Protein AF-A0A067MQ01-F1 (afdb_monomer_lite)

Radius of gyration: 30.14 Å; chains: 1; bounding box: 83×61×86 Å

Organism: Botryobasidium botryosum (strain FD-172 SS1) (NCBI:txid930990)

InterPro domains:
  IPR045325 TMEM70/TMEM186/TMEM223 protein family [PF06979] (86-222)

Structure (mmCIF, N/CA/C/O backbone):
data_AF-A0A067MQ01-F1
#
_entry.id   AF-A0A067MQ01-F1
#
loop_
_atom_site.group_PDB
_atom_site.id
_atom_site.type_symbol
_atom_site.label_atom_id
_atom_site.label_alt_id
_atom_site.label_comp_id
_atom_site.label_asym_id
_atom_site.label_entity_id
_atom_site.label_seq_id
_atom_site.pdbx_PDB_ins_code
_atom_site.Cartn_x
_atom_site.Cartn_y
_atom_site.Cartn_z
_atom_site.occupancy
_atom_site.B_iso_or_equiv
_atom_site.auth_seq_id
_atom_site.auth_comp_id
_atom_site.auth_asym_id
_atom_site.auth_atom_id
_atom_site.pdbx_PDB_model_num
ATOM 1 N N . MET A 1 1 ? 21.552 23.033 -42.856 1.00 37.41 1 MET A N 1
ATOM 2 C CA . MET A 1 1 ? 21.842 22.162 -41.697 1.00 37.41 1 MET A CA 1
ATOM 3 C C . MET A 1 1 ? 21.603 22.975 -40.436 1.00 37.41 1 MET A C 1
ATOM 5 O O . MET A 1 1 ? 22.389 23.863 -40.146 1.00 37.41 1 MET A O 1
ATOM 9 N N . THR A 1 2 ? 20.478 22.764 -39.757 1.00 33.00 2 THR A N 1
ATOM 10 C CA . THR A 1 2 ? 20.133 23.452 -38.501 1.0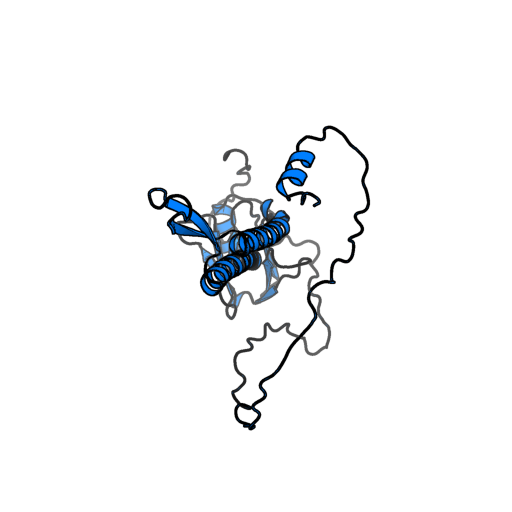0 33.00 2 THR A CA 1
ATOM 11 C C . THR A 1 2 ? 20.513 22.567 -37.313 1.00 33.00 2 THR A C 1
ATOM 13 O O . THR A 1 2 ? 20.155 21.388 -37.330 1.00 33.00 2 THR A O 1
ATOM 16 N N . PRO A 1 3 ? 21.225 23.081 -36.295 1.00 49.75 3 PRO A N 1
ATOM 17 C CA . PRO A 1 3 ? 21.600 22.282 -35.135 1.00 49.75 3 PRO A CA 1
ATOM 18 C C . PRO A 1 3 ? 20.355 21.925 -34.312 1.00 49.75 3 PRO A C 1
ATOM 20 O O . PRO A 1 3 ? 19.564 22.793 -33.944 1.00 49.75 3 PRO A O 1
ATOM 23 N N . SER A 1 4 ? 20.171 20.635 -34.027 1.00 44.38 4 SER A N 1
ATOM 24 C CA . SER A 1 4 ? 19.134 20.150 -33.118 1.00 44.38 4 SER A CA 1
ATOM 25 C C . SER A 1 4 ? 19.497 20.538 -31.685 1.00 44.38 4 SER A C 1
ATOM 27 O O . SER A 1 4 ? 20.484 20.044 -31.136 1.00 44.38 4 SER A O 1
ATOM 29 N N . LEU A 1 5 ? 18.703 21.415 -31.073 1.00 44.78 5 LEU A N 1
ATOM 30 C CA . LEU A 1 5 ? 18.797 21.732 -29.650 1.00 44.78 5 LEU A CA 1
ATOM 31 C C . LEU A 1 5 ? 18.483 20.475 -28.830 1.00 44.78 5 LEU A C 1
ATOM 33 O O . LEU A 1 5 ? 17.336 20.055 -28.708 1.00 44.78 5 LEU A O 1
ATOM 37 N N . THR A 1 6 ? 19.524 19.850 -28.287 1.00 62.03 6 THR A N 1
ATOM 38 C CA . THR A 1 6 ? 19.404 18.715 -27.371 1.00 62.03 6 THR A CA 1
ATOM 39 C C . THR A 1 6 ? 18.783 19.149 -26.045 1.00 62.03 6 THR A C 1
ATOM 41 O O . THR A 1 6 ? 19.094 20.223 -25.531 1.00 62.03 6 THR A O 1
ATOM 44 N N . LEU A 1 7 ? 17.972 18.276 -25.439 1.00 45.28 7 LEU A N 1
ATOM 45 C CA . LEU A 1 7 ? 17.289 18.474 -24.149 1.00 45.28 7 LEU A CA 1
ATOM 46 C C . LEU A 1 7 ? 18.225 18.976 -23.022 1.00 45.28 7 LEU A C 1
ATOM 48 O O . LEU A 1 7 ? 17.802 19.709 -22.133 1.00 45.28 7 LEU A O 1
ATOM 52 N N . ARG A 1 8 ? 19.525 18.648 -23.092 1.00 50.69 8 ARG A N 1
ATOM 53 C CA . ARG A 1 8 ? 20.562 19.134 -22.164 1.00 50.69 8 ARG A CA 1
ATOM 54 C C . ARG A 1 8 ? 20.764 20.655 -22.211 1.00 50.69 8 ARG A C 1
ATOM 56 O O . ARG A 1 8 ? 20.999 21.256 -21.168 1.00 50.69 8 ARG A O 1
ATOM 63 N N . THR A 1 9 ? 20.624 21.284 -23.377 1.00 61.16 9 THR A N 1
ATOM 64 C CA . THR A 1 9 ? 20.781 22.739 -23.547 1.00 61.16 9 THR A CA 1
ATOM 65 C C . THR A 1 9 ? 19.594 23.502 -22.953 1.00 61.16 9 THR A C 1
ATOM 67 O O . THR A 1 9 ? 19.785 24.564 -22.365 1.00 61.16 9 THR A O 1
ATOM 70 N N . LEU A 1 10 ? 18.390 22.923 -23.032 1.00 51.94 10 LEU A N 1
ATOM 71 C CA . LEU A 1 10 ? 17.157 23.457 -22.434 1.00 51.94 10 LEU A CA 1
ATOM 72 C C . LEU A 1 10 ? 17.153 23.359 -20.900 1.00 51.94 10 LEU A C 1
ATOM 74 O O . LEU A 1 10 ? 16.689 24.271 -20.222 1.00 51.94 10 LEU A O 1
ATOM 78 N N . VAL A 1 11 ? 17.718 22.287 -20.335 1.00 59.81 11 VAL A N 1
ATOM 79 C CA . VAL A 1 11 ? 17.830 22.133 -18.873 1.00 59.81 11 VAL A CA 1
ATOM 80 C C . VAL A 1 11 ? 18.924 23.038 -18.292 1.00 59.81 11 VAL A C 1
ATOM 82 O O . VAL A 1 11 ? 18.732 23.615 -17.225 1.00 59.81 11 VAL A O 1
ATOM 85 N N . ALA A 1 12 ? 20.035 23.246 -19.008 1.00 54.97 12 ALA A N 1
ATOM 86 C CA . ALA A 1 12 ? 21.100 24.152 -18.568 1.00 54.97 12 ALA A CA 1
ATOM 87 C C . ALA A 1 12 ? 20.667 25.632 -18.549 1.00 54.97 12 ALA A C 1
ATOM 89 O O . ALA A 1 12 ? 21.099 26.385 -17.679 1.00 54.97 12 ALA A O 1
ATOM 90 N N . THR A 1 13 ? 19.771 26.051 -19.451 1.00 51.91 13 THR A N 1
ATOM 91 C CA . THR A 1 13 ? 19.238 27.428 -19.458 1.00 51.91 13 THR A CA 1
ATOM 92 C C . THR A 1 13 ? 18.204 27.677 -18.356 1.00 51.91 13 THR A C 1
ATOM 94 O O . THR A 1 13 ? 18.096 28.801 -17.874 1.00 51.91 13 THR A O 1
ATOM 97 N N . ALA A 1 14 ? 17.498 26.645 -17.885 1.00 48.09 14 ALA A N 1
ATOM 98 C CA . ALA A 1 14 ? 16.520 26.780 -16.803 1.00 48.09 14 ALA A CA 1
ATOM 99 C C . ALA A 1 14 ? 17.155 26.950 -15.405 1.00 48.09 14 ALA A C 1
ATOM 101 O O . ALA A 1 14 ? 16.526 27.509 -14.511 1.00 48.09 14 ALA A O 1
ATOM 102 N N . ILE A 1 15 ? 18.400 26.501 -15.208 1.00 48.47 15 ILE A N 1
ATOM 103 C CA . ILE A 1 15 ? 19.088 26.532 -13.900 1.00 48.47 15 ILE A CA 1
ATOM 104 C C . ILE A 1 15 ? 19.822 27.873 -13.658 1.00 48.47 15 ILE A C 1
ATOM 106 O O . ILE A 1 15 ? 20.212 28.181 -12.532 1.00 48.47 15 ILE A O 1
ATOM 110 N N . HIS A 1 16 ? 19.964 28.723 -14.682 1.00 45.59 16 HIS A N 1
ATOM 111 C CA . HIS A 1 16 ? 20.702 29.994 -14.605 1.00 45.59 16 HIS A CA 1
ATOM 112 C C . HIS A 1 16 ? 19.877 31.253 -14.905 1.00 45.59 16 HIS A C 1
ATOM 114 O O . HIS A 1 16 ? 20.451 32.302 -15.178 1.00 45.59 16 HIS A O 1
ATOM 120 N N . ALA A 1 17 ? 18.548 31.197 -14.800 1.00 39.47 17 ALA A N 1
ATOM 121 C CA . ALA A 1 17 ? 17.701 32.386 -14.896 1.00 39.47 17 ALA A CA 1
ATOM 122 C C . ALA A 1 17 ? 17.334 32.922 -13.494 1.00 39.47 17 ALA A C 1
ATOM 124 O O . ALA A 1 17 ? 16.347 32.468 -12.908 1.00 39.47 17 ALA A O 1
ATOM 125 N N . PRO A 1 18 ? 18.088 33.878 -12.916 1.00 46.31 18 PRO A N 1
ATOM 126 C CA . PRO A 1 18 ? 17.634 34.588 -11.734 1.00 46.31 18 PRO A CA 1
ATOM 127 C C . PRO A 1 18 ? 16.550 35.586 -12.157 1.00 46.31 18 PRO A C 1
ATOM 129 O O . PRO A 1 18 ? 16.788 36.474 -12.968 1.00 46.31 18 PRO A O 1
ATOM 132 N N . ASN A 1 19 ? 15.364 35.448 -11.566 1.00 57.12 19 ASN A N 1
ATOM 133 C CA . ASN A 1 19 ? 14.249 36.399 -11.618 1.00 57.12 19 ASN A CA 1
ATOM 134 C C . ASN A 1 19 ? 13.579 36.620 -12.986 1.00 57.12 19 ASN A C 1
ATOM 136 O O . ASN A 1 19 ? 13.897 37.552 -13.717 1.00 57.12 19 ASN A O 1
ATOM 140 N N . ALA A 1 20 ? 12.499 35.878 -13.242 1.00 39.94 20 ALA A N 1
ATOM 141 C CA . ALA A 1 20 ? 11.434 36.344 -14.128 1.00 39.94 20 ALA A CA 1
ATOM 142 C C . ALA A 1 20 ? 10.060 35.890 -13.608 1.00 39.94 20 ALA A C 1
ATOM 144 O O . ALA A 1 20 ? 9.619 34.762 -13.817 1.00 39.94 20 ALA A O 1
ATOM 145 N N . ARG A 1 21 ? 9.369 36.801 -12.909 1.00 46.12 21 ARG A N 1
ATOM 146 C CA . ARG A 1 21 ? 7.912 36.758 -12.739 1.00 46.12 21 ARG A CA 1
ATOM 147 C C . ARG A 1 21 ? 7.279 37.116 -14.082 1.00 46.12 21 ARG A C 1
ATOM 149 O O . ARG A 1 21 ? 7.169 38.294 -14.389 1.00 46.12 21 ARG A O 1
ATOM 156 N N . ALA A 1 22 ? 6.863 36.120 -14.851 1.00 44.03 22 ALA A N 1
ATOM 157 C CA . ALA A 1 22 ? 5.755 36.211 -15.801 1.00 44.03 22 ALA A CA 1
ATOM 158 C C . ALA A 1 22 ? 5.505 34.813 -16.373 1.00 44.03 22 ALA A C 1
ATOM 160 O O . ALA A 1 22 ? 6.408 34.192 -16.925 1.00 44.03 22 ALA A O 1
ATOM 161 N N . ALA A 1 23 ? 4.284 34.311 -16.221 1.00 49.16 23 ALA A N 1
ATOM 162 C CA . ALA A 1 23 ? 3.851 33.086 -16.875 1.00 49.16 23 ALA A CA 1
ATOM 163 C C . ALA A 1 23 ? 3.663 33.329 -18.381 1.00 49.16 23 ALA A C 1
ATOM 165 O O . ALA A 1 23 ? 3.068 34.341 -18.752 1.00 49.16 23 ALA A O 1
ATOM 166 N N . PRO A 1 24 ? 4.043 32.367 -19.234 1.00 43.25 24 PRO A N 1
ATOM 167 C CA . PRO A 1 24 ? 3.383 32.189 -20.511 1.00 43.25 24 PRO A CA 1
ATOM 168 C C . PRO A 1 24 ? 2.636 30.852 -20.554 1.00 43.25 24 PRO A C 1
ATOM 170 O O . PRO A 1 24 ? 3.151 29.783 -20.222 1.00 43.25 24 PRO A O 1
ATOM 173 N N . SER A 1 25 ? 1.386 30.948 -20.986 1.00 48.44 25 SER A N 1
ATOM 174 C CA . SER A 1 25 ? 0.518 29.867 -21.430 1.00 48.44 25 SER A CA 1
ATOM 175 C C . SER A 1 25 ? 1.206 29.017 -22.505 1.00 48.44 25 SER A C 1
ATOM 177 O O . SER A 1 25 ? 1.401 29.459 -23.635 1.00 48.44 25 SER A O 1
ATOM 179 N N . PHE A 1 26 ? 1.551 27.774 -22.162 1.00 36.53 26 PHE A N 1
ATOM 180 C CA . PHE A 1 26 ? 2.057 26.784 -23.112 1.00 36.53 26 PHE A CA 1
ATOM 181 C C . PHE A 1 26 ? 0.892 26.164 -23.894 1.00 36.53 26 PHE A C 1
ATOM 183 O O . PHE A 1 26 ? 0.199 25.269 -23.412 1.00 36.53 26 PHE A O 1
ATOM 190 N N . ALA A 1 27 ? 0.683 26.647 -25.117 1.00 41.28 27 ALA A N 1
ATOM 191 C CA . ALA A 1 27 ? -0.065 25.936 -26.145 1.00 41.28 27 ALA A CA 1
ATOM 192 C C . ALA A 1 27 ? 0.872 24.921 -26.828 1.00 41.28 27 ALA A C 1
ATOM 194 O O . ALA A 1 27 ? 1.935 25.285 -27.327 1.00 41.28 27 ALA A O 1
ATOM 195 N N . LEU A 1 28 ? 0.487 23.644 -26.832 1.00 37.97 28 LEU A N 1
ATOM 196 C CA . LEU A 1 28 ? 1.192 22.567 -27.533 1.00 37.97 28 LEU A CA 1
ATOM 197 C C . LEU A 1 28 ? 0.973 22.691 -29.052 1.00 37.97 28 LEU A C 1
ATOM 199 O O . LEU A 1 28 ? -0.186 22.705 -29.473 1.00 37.97 28 LEU A O 1
ATOM 203 N N . PRO A 1 29 ? 2.020 22.700 -29.899 1.00 44.09 29 PRO A N 1
ATOM 204 C CA . PRO A 1 29 ? 1.847 22.511 -31.328 1.00 44.09 29 PRO A CA 1
ATOM 205 C C . PRO A 1 29 ? 1.823 21.022 -31.676 1.00 44.09 29 PRO A C 1
ATOM 207 O O . PRO A 1 29 ? 2.701 20.238 -31.315 1.00 44.09 29 PRO A O 1
ATOM 210 N N . SER A 1 30 ? 0.805 20.674 -32.446 1.00 46.59 30 SER A N 1
ATOM 211 C CA . SER A 1 30 ? 0.599 19.441 -33.189 1.00 46.59 30 SER A CA 1
ATOM 212 C C . SER A 1 30 ? 1.840 19.029 -33.995 1.00 46.59 30 SER A C 1
ATOM 214 O O . SER A 1 30 ? 2.118 19.600 -35.047 1.00 46.59 30 SER A O 1
ATOM 216 N N . VAL A 1 31 ? 2.550 17.984 -33.562 1.00 37.91 31 VAL A N 1
ATOM 217 C CA . VAL A 1 31 ? 3.574 17.300 -34.372 1.00 37.91 31 VAL A CA 1
ATOM 218 C C . VAL A 1 31 ? 3.173 15.833 -34.518 1.00 37.91 31 VAL A C 1
ATOM 220 O O . VAL A 1 31 ? 3.622 14.947 -33.803 1.00 37.91 31 VAL A O 1
ATOM 223 N N . CYS A 1 32 ? 2.257 15.587 -35.452 1.00 40.66 32 CYS A N 1
ATOM 224 C CA . CYS A 1 32 ? 1.907 14.257 -35.950 1.00 40.66 32 CYS A CA 1
ATOM 225 C C . CYS A 1 32 ? 1.787 14.320 -37.472 1.00 40.66 32 CYS A C 1
ATOM 227 O O . CYS A 1 32 ? 0.699 14.231 -38.029 1.00 40.66 32 CYS A O 1
ATOM 229 N N . ARG A 1 33 ? 2.917 14.509 -38.151 1.00 44.88 33 ARG A N 1
ATOM 230 C CA . ARG A 1 33 ? 3.090 14.195 -39.573 1.00 44.88 33 ARG A CA 1
ATOM 231 C C . ARG A 1 33 ? 4.568 13.957 -39.810 1.00 44.88 33 ARG A C 1
ATOM 233 O O . ARG A 1 33 ? 5.306 14.923 -39.888 1.00 44.88 33 ARG A O 1
ATOM 240 N N . TYR A 1 34 ? 4.972 12.695 -39.877 1.00 38.62 34 TYR A N 1
ATOM 241 C CA . TYR A 1 34 ? 5.945 12.169 -40.840 1.00 38.62 34 TYR A CA 1
ATOM 242 C C . TYR A 1 34 ? 6.165 10.692 -40.508 1.00 38.62 34 TYR A C 1
ATOM 244 O O . TYR A 1 34 ? 6.911 10.385 -39.596 1.00 38.62 34 TYR A O 1
ATOM 252 N N . TYR A 1 35 ? 5.421 9.809 -41.179 1.00 37.97 35 TYR A N 1
ATOM 253 C CA . TYR A 1 35 ? 5.826 8.467 -41.631 1.00 37.97 35 TYR A CA 1
ATOM 254 C C . TYR A 1 35 ? 4.589 7.775 -42.221 1.00 37.97 35 TYR A C 1
ATOM 256 O O . TYR A 1 35 ? 3.912 6.982 -41.573 1.00 37.97 35 TYR A O 1
ATOM 264 N N . SER A 1 36 ? 4.258 8.102 -43.472 1.00 37.69 36 SER A N 1
ATOM 265 C CA . SER A 1 36 ? 3.357 7.271 -44.274 1.00 37.69 36 SER A CA 1
ATOM 266 C C . SER A 1 36 ? 3.666 7.422 -45.762 1.00 37.69 36 SER A C 1
ATOM 268 O O . SER A 1 36 ? 3.290 8.429 -46.354 1.00 37.69 36 SER A O 1
ATOM 270 N N . GLN A 1 37 ? 4.354 6.428 -46.327 1.00 32.47 37 GLN A N 1
ATOM 271 C CA . GLN A 1 37 ? 4.345 5.946 -47.725 1.00 32.47 37 GLN A CA 1
ATOM 272 C C . GLN A 1 37 ? 5.514 4.939 -47.851 1.00 32.47 37 GLN A C 1
ATOM 274 O O . GLN A 1 37 ? 6.604 5.272 -47.409 1.00 32.47 37 GLN A O 1
ATOM 279 N N . ALA A 1 38 ? 5.447 3.718 -48.398 1.00 34.34 38 ALA A N 1
ATOM 280 C CA . ALA A 1 38 ? 4.419 2.783 -48.895 1.00 34.34 38 ALA A CA 1
ATOM 281 C C . ALA A 1 38 ? 5.150 1.404 -49.089 1.00 34.34 38 ALA A C 1
ATOM 283 O O . ALA A 1 38 ? 6.312 1.431 -49.473 1.00 34.34 38 ALA A O 1
ATOM 284 N N . LYS A 1 39 ? 4.678 0.247 -48.556 1.00 39.53 39 LYS A N 1
ATOM 285 C CA . LYS A 1 39 ? 3.993 -0.943 -49.188 1.00 39.53 39 LYS A CA 1
ATOM 286 C C . LYS A 1 39 ? 4.724 -1.642 -50.380 1.00 39.53 39 LYS A C 1
ATOM 288 O O . LYS A 1 39 ? 5.406 -0.914 -51.084 1.00 39.53 39 LYS A O 1
ATOM 293 N N . PRO A 1 40 ? 4.549 -2.972 -50.694 1.00 47.81 40 PRO A N 1
ATOM 294 C CA . PRO A 1 40 ? 3.382 -3.850 -50.428 1.00 47.81 40 PRO A CA 1
ATOM 295 C C . PRO A 1 40 ? 3.599 -5.373 -50.102 1.00 47.81 40 PRO A C 1
ATOM 297 O O . PRO A 1 40 ? 4.655 -5.957 -50.288 1.00 47.81 40 PRO A O 1
ATOM 300 N N . SER A 1 41 ? 2.490 -5.984 -49.647 1.00 37.62 41 SER A N 1
ATOM 301 C CA . SER A 1 41 ? 1.955 -7.366 -49.778 1.00 37.62 41 SER A CA 1
ATOM 302 C C . SER A 1 41 ? 2.836 -8.634 -49.819 1.00 37.62 41 SER A C 1
ATOM 304 O O . SER A 1 41 ? 3.495 -8.896 -50.816 1.00 37.62 41 SER A O 1
ATOM 306 N N . THR A 1 42 ? 2.500 -9.589 -48.939 1.00 38.00 42 THR A N 1
ATOM 307 C CA . THR A 1 42 ? 2.013 -10.915 -49.382 1.00 38.00 42 THR A CA 1
ATOM 308 C C . THR A 1 42 ? 0.856 -11.389 -48.507 1.00 38.00 42 THR A C 1
ATOM 310 O O . THR A 1 42 ? 0.958 -11.507 -47.289 1.00 38.00 42 THR A O 1
ATOM 313 N N . ARG A 1 43 ? -0.263 -11.642 -49.181 1.00 37.56 43 ARG A N 1
ATOM 314 C CA . ARG A 1 43 ? -1.529 -12.178 -48.689 1.00 37.56 43 ARG A CA 1
ATOM 315 C C . ARG A 1 43 ? -1.451 -13.704 -48.801 1.00 37.56 43 ARG A C 1
ATOM 317 O O . ARG A 1 43 ? -1.282 -14.204 -49.907 1.00 37.56 43 ARG A O 1
ATOM 324 N N . LYS A 1 44 ? -1.632 -14.441 -47.705 1.00 40.69 44 LYS A N 1
ATOM 325 C CA . LYS A 1 44 ? -2.189 -15.801 -47.755 1.00 40.69 44 LYS A CA 1
ATOM 326 C C . LYS A 1 44 ? -3.315 -15.901 -46.735 1.00 40.69 44 LYS A C 1
ATOM 328 O O . LYS A 1 44 ? -3.143 -15.617 -45.557 1.00 40.69 44 LYS A O 1
ATOM 333 N N . SER A 1 45 ? -4.481 -16.215 -47.277 1.00 40.78 45 SER A N 1
ATOM 334 C CA . SER A 1 45 ? -5.780 -16.362 -46.640 1.00 40.78 45 SER A CA 1
ATOM 335 C C . SER A 1 45 ? -6.189 -17.816 -46.808 1.00 40.78 45 SER A C 1
ATOM 337 O O . SER A 1 45 ? -6.227 -18.257 -47.949 1.00 40.78 45 SER A O 1
ATOM 339 N N . THR A 1 46 ? -6.508 -18.486 -45.701 1.00 44.12 46 THR A N 1
ATOM 340 C CA . THR A 1 46 ? -7.319 -19.715 -45.513 1.00 44.12 46 THR A CA 1
ATOM 341 C C . THR A 1 46 ? -7.113 -20.088 -44.039 1.00 44.12 46 THR A C 1
ATOM 343 O O . THR A 1 46 ? -5.967 -20.107 -43.610 1.00 44.12 46 THR A O 1
ATOM 346 N N . ALA A 1 47 ? -8.065 -20.404 -43.168 1.00 43.66 47 ALA A N 1
ATOM 347 C CA . ALA A 1 47 ? -9.519 -20.539 -43.171 1.00 43.66 47 ALA A CA 1
ATOM 348 C C . ALA A 1 47 ? -9.950 -20.600 -41.666 1.00 43.66 47 ALA A C 1
ATOM 350 O O . ALA A 1 47 ? -9.074 -20.591 -40.796 1.00 43.66 47 ALA A O 1
ATOM 351 N N . PRO A 1 48 ? -11.253 -20.625 -41.323 1.00 58.91 48 PRO A N 1
ATOM 352 C CA . PRO A 1 48 ? -11.752 -20.349 -39.973 1.00 58.91 48 PRO A CA 1
ATOM 353 C C . PRO A 1 48 ? -12.040 -21.614 -39.137 1.00 58.91 48 PRO A C 1
ATOM 355 O O . PRO A 1 48 ? -12.585 -22.589 -39.643 1.00 58.91 48 PRO A O 1
ATOM 358 N N . LEU A 1 49 ? -11.780 -21.543 -37.828 1.00 46.88 49 LEU A N 1
ATOM 359 C CA . LEU A 1 49 ? -12.360 -22.406 -36.782 1.00 46.88 49 LEU A CA 1
ATOM 360 C C . LEU A 1 49 ? -12.712 -21.460 -35.617 1.00 46.88 49 LEU A C 1
ATOM 362 O O . LEU A 1 49 ? -11.824 -20.962 -34.934 1.00 46.88 49 LEU A O 1
ATOM 366 N N . ARG A 1 50 ? -13.910 -20.873 -35.547 1.00 40.94 50 ARG A N 1
ATOM 367 C CA . ARG A 1 50 ? -15.182 -21.440 -35.071 1.00 40.94 50 ARG A CA 1
ATOM 368 C C . ARG A 1 50 ? -15.064 -22.295 -33.802 1.00 40.94 50 ARG A C 1
ATOM 370 O O . ARG A 1 50 ? -14.518 -23.386 -33.830 1.00 40.94 50 ARG A O 1
ATOM 377 N N . GLU A 1 51 ? -15.688 -21.755 -32.751 1.00 45.94 51 GLU A N 1
ATOM 378 C CA . GLU A 1 51 ? -16.464 -22.476 -31.736 1.00 45.94 51 GLU A CA 1
ATOM 379 C C . GLU A 1 51 ? -15.733 -23.544 -30.895 1.00 45.94 51 GLU A C 1
ATOM 381 O O . GLU A 1 51 ? -15.670 -24.697 -31.296 1.00 45.94 51 GLU A O 1
ATOM 386 N N . ALA A 1 52 ? -15.279 -23.187 -29.680 1.00 46.22 52 ALA A N 1
ATOM 387 C CA . ALA A 1 52 ? -15.417 -24.021 -28.464 1.00 46.22 52 ALA A CA 1
ATOM 388 C C . ALA A 1 52 ? -14.660 -23.441 -27.249 1.00 46.22 52 ALA A C 1
ATOM 390 O O . ALA A 1 52 ? -13.642 -23.986 -26.835 1.00 46.22 52 ALA A O 1
ATOM 391 N N . THR A 1 53 ? -15.156 -22.368 -26.616 1.00 47.75 53 THR A N 1
ATOM 392 C CA . THR A 1 53 ? -15.036 -22.211 -25.140 1.00 47.75 53 THR A CA 1
ATOM 393 C C . THR A 1 53 ? -16.040 -21.195 -24.576 1.00 47.75 53 THR A C 1
ATOM 395 O O . THR A 1 53 ? -15.719 -20.315 -23.781 1.00 47.75 53 THR A O 1
ATOM 398 N N . ARG A 1 54 ? -17.316 -21.330 -24.959 1.00 50.34 54 ARG A N 1
ATOM 399 C CA . ARG A 1 54 ? -18.425 -20.918 -24.083 1.00 50.34 54 ARG A CA 1
ATOM 400 C C . ARG A 1 54 ? -18.636 -22.061 -23.088 1.00 50.34 54 ARG A C 1
ATOM 402 O O . ARG A 1 54 ? -18.694 -23.207 -23.508 1.00 50.34 54 ARG A O 1
ATOM 409 N N . HIS A 1 55 ? -18.761 -21.729 -21.804 1.00 42.94 55 HIS A N 1
ATOM 410 C CA . HIS A 1 55 ? -18.920 -22.621 -20.641 1.00 42.94 55 HIS A CA 1
ATOM 411 C C . HIS A 1 55 ? -17.645 -23.109 -19.935 1.00 42.94 55 HIS A C 1
ATOM 413 O O . HIS A 1 55 ? -17.329 -24.294 -19.904 1.00 42.94 55 HIS A O 1
ATOM 419 N N . ARG A 1 56 ? -17.039 -22.211 -19.147 1.00 39.47 56 ARG A N 1
ATOM 420 C CA . ARG A 1 56 ? -16.523 -22.593 -17.823 1.00 39.47 56 ARG A CA 1
ATOM 421 C C . ARG A 1 56 ? -16.886 -21.537 -16.774 1.00 39.47 56 ARG A C 1
ATOM 423 O O . ARG A 1 56 ? -16.161 -20.580 -16.555 1.00 39.47 56 ARG A O 1
ATOM 430 N N . LYS A 1 57 ? -18.086 -21.738 -16.214 1.00 40.41 57 LYS A N 1
ATOM 431 C CA . LYS A 1 57 ? -18.497 -21.579 -14.804 1.00 40.41 57 LYS A CA 1
ATOM 432 C C . LYS A 1 57 ? -17.703 -20.517 -14.018 1.00 40.41 57 LYS A C 1
ATOM 434 O O . LYS A 1 57 ? -16.562 -20.746 -13.644 1.00 40.41 57 LYS A O 1
ATOM 439 N N . ASN A 1 58 ? -18.269 -19.332 -13.787 1.00 48.72 58 ASN A N 1
ATOM 440 C CA . ASN A 1 58 ? -19.098 -19.040 -12.605 1.00 48.72 58 ASN A CA 1
ATOM 441 C C . ASN A 1 58 ? -18.635 -19.803 -11.354 1.00 48.72 58 ASN A C 1
ATOM 443 O O . ASN A 1 58 ? -19.141 -20.892 -11.112 1.00 48.72 58 ASN A O 1
ATOM 447 N N . ALA A 1 59 ? -17.686 -19.234 -10.601 1.00 46.31 59 ALA A N 1
ATOM 448 C CA . ALA A 1 59 ? -17.578 -19.332 -9.135 1.00 46.31 59 ALA A CA 1
ATOM 449 C C . ALA A 1 59 ? -16.231 -18.760 -8.656 1.00 46.31 59 ALA A C 1
ATOM 451 O O . ALA A 1 59 ? -15.303 -19.517 -8.398 1.00 46.31 59 ALA A O 1
ATOM 452 N N . THR A 1 60 ? -16.102 -17.431 -8.582 1.00 47.22 60 THR A N 1
ATOM 453 C CA . THR A 1 60 ? -15.304 -16.688 -7.568 1.00 47.22 60 THR A CA 1
ATOM 454 C C . THR A 1 60 ? -15.362 -15.179 -7.834 1.00 47.22 60 THR A C 1
ATOM 456 O O . THR A 1 60 ? -14.368 -14.466 -7.790 1.00 47.22 60 THR A O 1
ATOM 459 N N . ASN A 1 61 ? -16.565 -14.653 -8.065 1.00 41.19 61 ASN A N 1
ATOM 460 C CA . ASN A 1 61 ? -16.831 -13.280 -7.661 1.00 41.19 61 ASN A CA 1
ATOM 461 C C . ASN A 1 61 ? -17.291 -13.374 -6.214 1.00 41.19 61 ASN A C 1
ATOM 463 O O . ASN A 1 61 ? -18.472 -13.574 -5.938 1.00 41.19 61 ASN A O 1
ATOM 467 N N . THR A 1 62 ? -16.336 -13.299 -5.288 1.00 46.12 62 THR A N 1
ATOM 468 C CA . THR A 1 62 ? -16.631 -12.882 -3.922 1.00 46.12 62 THR A CA 1
ATOM 469 C C . THR A 1 62 ? -17.191 -11.478 -4.056 1.00 46.12 62 THR A C 1
ATOM 471 O O . THR A 1 62 ? -16.452 -10.504 -4.200 1.00 46.12 62 THR A O 1
ATOM 474 N N . ALA A 1 63 ? -18.516 -11.405 -4.132 1.00 40.31 63 ALA A N 1
ATOM 475 C CA . ALA A 1 63 ? -19.250 -10.178 -3.989 1.00 40.31 63 ALA A CA 1
ATOM 476 C C . ALA A 1 63 ? -18.745 -9.530 -2.700 1.00 40.31 63 ALA A C 1
ATOM 478 O O . ALA A 1 63 ? -18.980 -10.020 -1.597 1.00 40.31 63 ALA A O 1
ATOM 479 N N . VAL A 1 64 ? -18.019 -8.425 -2.847 1.00 41.34 64 VAL A N 1
ATOM 480 C CA . VAL A 1 64 ? -18.049 -7.375 -1.840 1.00 41.34 64 VAL A CA 1
ATOM 481 C C . VAL A 1 64 ? -19.495 -6.904 -1.876 1.00 41.34 64 VAL A C 1
ATOM 483 O O . VAL A 1 64 ? -19.861 -6.056 -2.685 1.00 41.34 64 VAL A O 1
ATOM 486 N N . GLY A 1 65 ? -20.337 -7.584 -1.100 1.00 37.34 65 GLY A N 1
ATOM 487 C CA . GLY A 1 65 ? -21.724 -7.225 -0.912 1.00 37.34 65 GLY A CA 1
ATOM 488 C C . GLY A 1 65 ? -21.753 -5.844 -0.286 1.00 37.34 65 GLY A C 1
ATOM 489 O O . GLY A 1 65 ? -21.621 -5.697 0.922 1.00 37.34 65 GLY A O 1
ATOM 490 N N . ALA A 1 66 ? -21.930 -4.822 -1.117 1.00 40.97 66 ALA A N 1
ATOM 491 C CA . ALA A 1 66 ? -22.806 -3.739 -0.729 1.00 40.97 66 ALA A CA 1
ATOM 492 C C . ALA A 1 66 ? -24.170 -4.402 -0.508 1.00 40.97 66 ALA A C 1
ATOM 494 O O . ALA A 1 66 ? -24.861 -4.728 -1.471 1.00 40.97 66 ALA A O 1
ATOM 495 N N . GLY A 1 67 ? -24.483 -4.731 0.747 1.00 39.88 67 GLY A N 1
ATOM 496 C CA . GLY A 1 67 ? -25.800 -5.215 1.130 1.00 39.88 67 GLY A CA 1
ATOM 497 C C . GLY A 1 67 ? -26.817 -4.146 0.760 1.00 39.88 67 GLY A C 1
ATOM 498 O O . GLY A 1 67 ? -26.922 -3.123 1.429 1.00 39.88 67 GLY A O 1
ATOM 499 N N . ILE A 1 68 ? -27.508 -4.352 -0.357 1.00 44.31 68 ILE A N 1
ATOM 500 C CA . ILE A 1 68 ? -28.696 -3.589 -0.714 1.00 44.31 68 ILE A CA 1
ATOM 501 C C . ILE A 1 68 ? -29.801 -4.183 0.157 1.00 44.31 68 ILE A C 1
ATOM 503 O O . ILE A 1 68 ? -30.209 -5.323 -0.055 1.00 44.31 68 ILE A O 1
ATOM 507 N N . SER A 1 69 ? -30.213 -3.442 1.187 1.00 47.31 69 SER A N 1
ATOM 508 C CA . SER A 1 69 ? -31.407 -3.773 1.968 1.00 47.31 69 SER A CA 1
ATOM 509 C C . SER A 1 69 ? -32.617 -3.856 1.029 1.00 47.31 69 SER A C 1
ATOM 511 O O . SER A 1 69 ? -32.713 -3.079 0.075 1.00 47.31 69 SER A O 1
ATOM 513 N N . SER A 1 70 ? -33.537 -4.788 1.286 1.00 52.59 70 SER A N 1
ATOM 514 C CA . SER A 1 70 ? -34.711 -5.091 0.450 1.00 52.59 70 SER A CA 1
ATOM 515 C C . SER A 1 70 ? -35.675 -3.914 0.236 1.00 52.59 70 SER A C 1
ATOM 517 O O . SER A 1 70 ? -36.505 -3.981 -0.664 1.00 52.59 70 SER A O 1
ATOM 519 N N . ASP A 1 71 ? -35.517 -2.817 0.980 1.00 48.00 71 ASP A N 1
ATOM 520 C CA . ASP A 1 71 ? -36.314 -1.588 0.845 1.00 48.00 71 ASP A CA 1
ATOM 521 C C . ASP A 1 71 ? -35.771 -0.588 -0.191 1.00 48.00 71 ASP A C 1
ATOM 523 O O . ASP A 1 71 ? -36.219 0.556 -0.247 1.00 48.00 71 ASP A O 1
ATOM 527 N N . GLY A 1 72 ? -34.757 -0.950 -0.986 1.00 41.28 72 GLY A N 1
ATOM 528 C CA . GLY A 1 72 ? -34.219 -0.081 -2.047 1.00 41.28 72 GLY A CA 1
ATOM 529 C C . GLY A 1 72 ? -33.581 1.225 -1.548 1.00 41.28 72 GLY A C 1
ATOM 530 O O . GLY A 1 72 ? -33.090 2.032 -2.338 1.00 41.28 72 GLY A O 1
ATOM 531 N N . THR A 1 73 ? -33.529 1.429 -0.232 1.00 40.38 73 THR A N 1
ATOM 532 C CA . THR A 1 73 ? -32.893 2.584 0.382 1.00 40.38 73 THR A CA 1
ATOM 533 C C . THR A 1 73 ? -31.396 2.316 0.423 1.00 40.38 73 THR A C 1
ATOM 535 O O . THR A 1 73 ? -30.918 1.489 1.202 1.00 40.38 73 THR A O 1
ATOM 538 N N . ILE A 1 74 ? -30.633 3.020 -0.422 1.00 40.72 74 ILE A N 1
ATOM 539 C CA . ILE A 1 74 ? -29.183 3.146 -0.260 1.00 40.72 74 ILE A CA 1
ATOM 540 C C . ILE A 1 74 ? -28.978 3.887 1.059 1.00 40.72 74 ILE A C 1
ATOM 542 O O . ILE A 1 74 ? -28.929 5.116 1.100 1.00 40.72 74 ILE A O 1
ATOM 546 N N . LEU A 1 75 ? -28.909 3.139 2.157 1.00 44.84 75 LEU A N 1
ATOM 547 C CA . LEU A 1 75 ? -28.521 3.670 3.445 1.00 44.84 75 LEU A CA 1
ATOM 548 C C . LEU A 1 75 ? -27.067 4.111 3.310 1.00 44.84 75 LEU A C 1
ATOM 550 O O . LEU A 1 75 ? -26.123 3.359 3.541 1.00 44.84 75 LEU A O 1
ATOM 554 N N . ALA A 1 76 ? -26.887 5.382 2.967 1.00 46.53 76 ALA A N 1
ATOM 555 C CA . ALA A 1 76 ? -25.733 6.151 3.381 1.00 46.53 76 ALA A CA 1
ATOM 556 C C . ALA A 1 76 ? -25.759 6.252 4.920 1.00 46.53 76 ALA A C 1
ATOM 558 O O . ALA A 1 76 ? -25.888 7.329 5.492 1.00 46.53 76 ALA A O 1
ATOM 559 N N . GLN A 1 77 ? -25.643 5.116 5.614 1.00 43.75 77 GLN A N 1
ATOM 560 C CA . GLN A 1 77 ? -25.444 5.008 7.056 1.00 43.75 77 GLN A CA 1
ATOM 561 C C . GLN A 1 77 ? -23.984 5.364 7.381 1.00 43.75 77 GLN A C 1
ATOM 563 O O . GLN A 1 77 ? -23.214 4.599 7.944 1.00 43.75 77 GLN A O 1
ATOM 568 N N . GLY A 1 78 ? -23.597 6.575 6.989 1.00 45.25 78 GLY A N 1
ATOM 569 C CA . GLY A 1 78 ? -22.446 7.300 7.514 1.00 45.25 78 GLY A CA 1
ATOM 570 C C . GLY A 1 78 ? -22.875 8.372 8.515 1.00 45.25 78 GLY A C 1
ATOM 571 O O . GLY A 1 78 ? -22.085 9.259 8.824 1.00 45.25 78 GLY A O 1
ATOM 572 N N . GLY A 1 79 ? -24.121 8.330 9.002 1.00 41.41 79 GLY A N 1
ATOM 573 C CA . GLY A 1 79 ? -24.566 9.165 10.110 1.00 41.41 79 GLY A CA 1
ATOM 574 C C . GLY A 1 79 ? -23.782 8.766 11.350 1.00 41.41 79 GLY A C 1
ATOM 575 O O . GLY A 1 79 ? -24.068 7.744 11.968 1.00 41.41 79 GLY A O 1
ATOM 576 N N . ASN A 1 80 ? -22.718 9.502 11.663 1.00 46.88 80 ASN A N 1
ATOM 577 C CA . ASN A 1 80 ? -22.223 9.582 13.028 1.00 46.88 80 ASN A CA 1
ATOM 578 C C . ASN A 1 80 ? -23.387 10.100 13.861 1.00 46.88 80 ASN A C 1
ATOM 580 O O . ASN A 1 80 ? -23.848 11.213 13.623 1.00 46.88 80 ASN A O 1
ATOM 584 N N . THR A 1 81 ? -23.867 9.302 14.813 1.00 52.97 81 THR A N 1
ATOM 585 C CA . THR A 1 81 ? -24.464 9.877 16.013 1.00 52.97 81 THR A CA 1
ATOM 586 C C . THR A 1 81 ? -23.442 10.891 16.518 1.00 52.97 81 THR A C 1
ATOM 588 O O . THR A 1 81 ? -22.287 10.570 16.797 1.00 52.97 81 THR A O 1
ATOM 591 N N . GLN A 1 82 ? -23.812 12.155 16.385 1.00 57.91 82 GLN A N 1
ATOM 592 C CA . GLN A 1 82 ? -22.929 13.307 16.407 1.00 57.91 82 GLN A CA 1
ATOM 593 C C . GLN A 1 82 ? -22.490 13.562 17.852 1.00 57.91 82 GLN A C 1
ATOM 595 O O . GLN A 1 82 ? -23.036 14.428 18.518 1.00 57.91 82 GLN A O 1
ATOM 600 N N . GLY A 1 83 ? -21.566 12.751 18.370 1.00 74.12 83 GLY A N 1
ATOM 601 C CA . GLY A 1 83 ? -21.102 12.882 19.751 1.00 74.12 83 GLY A CA 1
ATOM 602 C C . GLY A 1 83 ? -20.186 11.768 20.242 1.00 74.12 83 GLY A C 1
ATOM 603 O O . GLY A 1 83 ? -19.284 12.053 21.026 1.00 74.12 83 GLY A O 1
ATOM 604 N N . ASP A 1 84 ? -20.344 10.533 19.757 1.00 80.12 84 ASP A N 1
ATOM 605 C CA . ASP A 1 84 ? -19.546 9.430 20.295 1.00 80.12 84 ASP A CA 1
ATOM 606 C C . ASP A 1 84 ? -18.135 9.423 19.684 1.00 80.12 84 ASP A C 1
ATOM 608 O O . ASP A 1 84 ? -17.985 9.337 18.452 1.00 80.12 84 ASP A O 1
ATOM 612 N N . PRO A 1 85 ? -17.075 9.522 20.508 1.00 88.12 85 PRO A N 1
ATOM 613 C CA . PRO A 1 85 ? -15.715 9.472 20.006 1.00 88.12 85 PRO A CA 1
ATOM 614 C C . PRO A 1 85 ? -15.449 8.096 19.377 1.00 88.12 85 PRO A C 1
ATOM 616 O O . PRO A 1 85 ? -15.931 7.076 19.875 1.00 88.12 85 PRO A O 1
ATOM 619 N N . PRO A 1 86 ? -14.680 8.025 18.276 1.00 93.19 86 PRO A N 1
ATOM 620 C CA . PRO A 1 86 ? -14.311 6.738 17.708 1.00 93.19 86 PRO A CA 1
ATOM 621 C C . PRO A 1 86 ? -13.536 5.898 18.719 1.00 93.19 86 PRO A C 1
ATOM 623 O O . PRO A 1 86 ? -12.698 6.420 19.457 1.00 93.19 86 PRO A O 1
ATOM 626 N N . LEU A 1 87 ? -13.770 4.582 18.691 1.00 95.25 87 LEU A N 1
ATOM 627 C CA . LEU A 1 87 ? -13.032 3.651 19.540 1.00 95.25 87 LEU A CA 1
ATOM 628 C C . LEU A 1 87 ? -11.532 3.775 19.296 1.00 95.25 87 LEU A C 1
ATOM 630 O O . LEU A 1 87 ? -10.754 3.723 20.235 1.00 95.25 87 LEU A O 1
ATOM 634 N N . TYR A 1 88 ? -11.135 3.907 18.037 1.00 96.94 88 TYR A N 1
ATOM 635 C CA . TYR A 1 88 ? -9.747 4.081 17.652 1.00 96.94 88 TYR A CA 1
ATOM 636 C C . TYR A 1 88 ? -9.660 5.110 16.540 1.00 96.94 88 TYR A C 1
ATOM 638 O O . TYR A 1 88 ? -10.428 5.049 15.575 1.00 96.94 88 TYR A O 1
ATOM 646 N N . GLU A 1 89 ? -8.701 6.016 16.660 1.00 96.12 89 GLU A N 1
ATOM 647 C CA . GLU A 1 89 ? -8.355 6.975 15.625 1.00 96.12 89 GLU A CA 1
ATOM 648 C C . GLU A 1 89 ? -6.840 7.167 15.585 1.00 96.12 89 GLU A C 1
ATOM 650 O O . GLU A 1 89 ? -6.181 7.259 16.617 1.00 96.12 89 GLU A O 1
ATOM 655 N N . VAL A 1 90 ? -6.274 7.219 14.383 1.00 96.00 90 VAL A N 1
ATOM 656 C CA . VAL A 1 90 ? -4.863 7.544 14.178 1.00 96.00 90 VAL A CA 1
ATOM 657 C C . VAL A 1 90 ? -4.732 8.669 13.167 1.00 96.00 90 VAL A C 1
ATOM 659 O O . VAL A 1 90 ? -5.351 8.669 12.097 1.00 96.00 90 VAL A O 1
ATOM 662 N N . LYS A 1 91 ? -3.892 9.647 13.504 1.00 93.56 91 LYS A N 1
ATOM 663 C CA . LYS A 1 91 ? -3.595 10.765 12.615 1.00 93.56 91 LYS A CA 1
ATOM 664 C C . LYS A 1 91 ? -2.749 10.279 11.431 1.00 93.56 91 LYS A C 1
ATOM 666 O O . LYS A 1 91 ? -1.806 9.514 11.634 1.00 93.56 91 LYS A O 1
ATOM 671 N N . PRO A 1 92 ? -3.024 10.739 10.195 1.00 89.88 92 PRO A N 1
ATOM 672 C CA . PRO A 1 92 ? -2.174 10.402 9.063 1.00 89.88 92 PRO A CA 1
ATOM 673 C C . PRO A 1 92 ? -0.743 10.814 9.310 1.00 89.88 92 PRO A C 1
ATOM 675 O O . PRO A 1 92 ? -0.520 11.996 9.598 1.00 89.88 92 PRO A O 1
ATOM 678 N N . PRO A 1 93 ? 0.236 9.919 9.089 1.00 89.50 93 PRO A N 1
ATOM 679 C CA . PRO A 1 93 ? 1.578 10.398 8.876 1.00 89.50 93 PRO A CA 1
ATOM 680 C C . PRO A 1 93 ? 1.565 11.333 7.665 1.00 89.50 93 PRO A C 1
ATOM 682 O O . PRO A 1 93 ? 0.889 11.100 6.655 1.00 89.50 93 PRO A O 1
ATOM 685 N N . TRP A 1 94 ? 2.302 12.430 7.787 1.00 91.31 94 TRP A N 1
ATOM 686 C CA . TRP A 1 94 ? 2.255 13.546 6.847 1.00 91.31 94 TRP A CA 1
ATOM 687 C C . TRP A 1 94 ? 2.555 13.125 5.397 1.00 91.31 94 TRP A C 1
ATOM 689 O O . TRP A 1 94 ? 1.962 13.676 4.468 1.00 91.31 94 TRP A O 1
ATOM 699 N N . TYR A 1 95 ? 3.399 12.106 5.197 1.00 87.44 95 TYR A N 1
ATOM 700 C CA . TYR A 1 95 ? 3.796 11.619 3.873 1.00 87.44 95 TYR A CA 1
ATOM 701 C C . TYR A 1 95 ? 2.644 10.997 3.068 1.00 87.44 95 TYR A C 1
ATOM 703 O O . TYR A 1 95 ? 2.700 10.977 1.842 1.00 87.44 95 TYR A O 1
ATOM 711 N N . ILE A 1 96 ? 1.561 10.537 3.710 1.00 88.88 96 ILE A N 1
ATOM 712 C CA . ILE A 1 96 ? 0.406 9.956 2.997 1.00 88.88 96 ILE A CA 1
ATOM 713 C C . ILE A 1 96 ? -0.288 10.994 2.110 1.00 88.88 96 ILE A C 1
ATOM 715 O O . ILE A 1 96 ? -0.844 10.641 1.065 1.00 88.88 96 ILE A O 1
ATOM 719 N N . LYS A 1 97 ? -0.223 12.279 2.481 1.00 88.69 97 LYS A N 1
ATOM 720 C CA . LYS A 1 97 ? -0.739 13.380 1.652 1.00 88.69 97 LYS A CA 1
ATOM 721 C C . LYS A 1 97 ? -0.003 13.467 0.311 1.00 88.69 97 LYS A C 1
ATOM 723 O O . LYS A 1 97 ? -0.612 13.792 -0.701 1.00 88.69 97 LYS A O 1
ATOM 728 N N . TRP A 1 98 ? 1.273 13.086 0.298 1.00 94.00 98 TRP A N 1
ATOM 729 C CA . TRP A 1 98 ? 2.144 13.105 -0.875 1.00 94.00 98 TRP A CA 1
ATOM 730 C C . TRP A 1 98 ? 2.102 11.815 -1.694 1.00 94.00 98 TRP A C 1
ATOM 732 O O . TRP A 1 98 ? 2.805 11.704 -2.691 1.00 94.00 98 TRP A O 1
ATOM 742 N N . MET A 1 99 ? 1.267 10.837 -1.331 1.00 91.88 99 MET A N 1
ATOM 743 C CA . MET A 1 99 ? 1.245 9.547 -2.023 1.00 91.88 99 MET A CA 1
ATOM 744 C C . MET A 1 99 ? 0.936 9.682 -3.521 1.00 91.88 99 MET A C 1
ATOM 746 O O . MET A 1 99 ? 1.549 8.999 -4.332 1.00 91.88 99 MET A O 1
ATOM 750 N N . TRP A 1 100 ? 0.032 10.588 -3.906 1.00 92.75 100 TRP A N 1
ATOM 751 C CA . TRP A 1 100 ? -0.261 10.845 -5.321 1.00 92.75 100 TRP A CA 1
ATOM 752 C C . TRP A 1 100 ? 0.929 11.444 -6.067 1.00 92.75 100 TRP A C 1
ATOM 754 O O . TRP A 1 100 ? 1.157 11.095 -7.222 1.00 92.75 100 TRP A O 1
ATOM 764 N N . VAL A 1 101 ? 1.724 12.275 -5.389 1.00 95.44 101 VAL A N 1
ATOM 765 C CA . VAL A 1 101 ? 2.982 12.788 -5.937 1.00 95.44 101 VAL A CA 1
ATOM 766 C C . VAL A 1 101 ? 3.980 11.645 -6.100 1.00 95.44 101 VAL A C 1
ATOM 768 O O . VAL A 1 101 ? 4.543 11.511 -7.173 1.00 95.44 101 VAL A O 1
ATOM 771 N N . LEU A 1 102 ? 4.130 10.757 -5.112 1.00 93.88 102 LEU A N 1
ATOM 772 C CA . LEU A 1 102 ? 5.016 9.587 -5.221 1.00 93.88 102 LEU A CA 1
ATOM 773 C C . LEU A 1 102 ? 4.625 8.657 -6.380 1.00 93.88 102 LEU A C 1
ATOM 775 O O . LEU A 1 102 ? 5.492 8.187 -7.118 1.00 93.88 102 LEU A O 1
ATOM 779 N N . VAL A 1 103 ? 3.326 8.420 -6.576 1.00 93.69 103 VAL A N 1
ATOM 780 C CA . VAL A 1 103 ? 2.821 7.643 -7.717 1.00 93.69 103 VAL A CA 1
ATOM 781 C C . VAL A 1 103 ? 3.125 8.366 -9.032 1.00 93.69 103 VAL A C 1
ATOM 783 O O . VAL A 1 103 ? 3.659 7.746 -9.948 1.00 93.69 103 VAL A O 1
ATOM 786 N N . GLY A 1 104 ? 2.862 9.674 -9.115 1.00 95.56 104 GLY A N 1
ATOM 787 C CA . GLY A 1 104 ? 3.188 10.487 -10.290 1.00 95.56 104 GLY A CA 1
ATOM 788 C C . GLY A 1 104 ? 4.681 10.465 -10.629 1.00 95.56 104 GLY A C 1
ATOM 789 O O . GLY A 1 104 ? 5.051 10.187 -11.767 1.00 95.56 104 GLY A O 1
ATOM 790 N N . THR A 1 105 ? 5.546 10.654 -9.630 1.00 96.38 105 THR A N 1
ATOM 791 C CA . THR A 1 105 ? 7.006 10.565 -9.773 1.00 96.38 105 THR A CA 1
ATOM 792 C C . THR A 1 105 ? 7.434 9.188 -10.265 1.00 96.38 105 THR A C 1
ATOM 794 O O . THR A 1 105 ? 8.295 9.098 -11.134 1.00 96.38 105 THR A O 1
ATOM 797 N N . THR A 1 106 ? 6.806 8.115 -9.774 1.00 95.94 106 THR A N 1
ATOM 798 C CA . THR A 1 106 ? 7.093 6.750 -10.240 1.00 95.94 106 THR A CA 1
ATOM 799 C C . THR A 1 106 ? 6.763 6.594 -11.724 1.00 95.94 106 THR A C 1
ATOM 801 O O . THR A 1 106 ? 7.563 6.022 -12.461 1.00 95.94 106 THR A O 1
ATOM 804 N N . VAL A 1 107 ? 5.631 7.134 -12.189 1.00 95.50 107 VAL A N 1
ATOM 805 C CA . VAL A 1 107 ? 5.242 7.096 -13.610 1.00 95.50 107 VAL A CA 1
ATOM 806 C C . VAL A 1 107 ? 6.229 7.879 -14.478 1.00 95.50 107 VAL A C 1
ATOM 808 O O . VAL A 1 107 ? 6.700 7.344 -15.480 1.00 95.50 107 VAL A O 1
ATOM 811 N N . ILE A 1 108 ? 6.588 9.103 -14.074 1.00 97.12 108 ILE A N 1
ATOM 812 C CA . ILE A 1 108 ? 7.546 9.949 -14.806 1.00 97.12 108 ILE A CA 1
ATOM 813 C C . ILE A 1 108 ? 8.908 9.255 -14.891 1.00 97.12 108 ILE A C 1
ATOM 815 O O . ILE A 1 108 ? 9.435 9.067 -15.984 1.00 97.12 108 ILE A O 1
ATOM 819 N N . TRP A 1 109 ? 9.442 8.808 -13.751 1.00 97.75 109 TRP A N 1
ATOM 820 C CA . TRP A 1 109 ? 10.735 8.128 -13.678 1.00 97.75 109 TRP A CA 1
ATOM 821 C C . TRP A 1 109 ? 10.774 6.872 -14.550 1.00 97.75 109 TRP A C 1
ATOM 823 O O . TRP A 1 109 ? 11.710 6.669 -15.320 1.00 97.75 109 TRP A O 1
ATOM 833 N N . THR A 1 110 ? 9.732 6.046 -14.466 1.00 97.81 110 THR A N 1
ATOM 834 C CA . THR A 1 110 ? 9.609 4.812 -15.251 1.00 97.81 110 THR A CA 1
ATOM 835 C C . THR A 1 110 ? 9.557 5.108 -16.750 1.00 97.81 110 THR A C 1
ATOM 837 O O . THR A 1 110 ? 10.207 4.411 -17.532 1.00 97.81 110 THR A O 1
ATOM 840 N N . GLY A 1 111 ? 8.831 6.156 -17.155 1.00 97.19 111 GLY A N 1
ATOM 841 C CA . GLY A 1 111 ? 8.766 6.615 -18.542 1.00 97.19 111 GLY A CA 1
ATOM 842 C C . GLY A 1 111 ? 10.128 7.068 -19.064 1.00 97.19 111 GLY A C 1
ATOM 843 O O . GLY A 1 111 ? 10.611 6.521 -20.053 1.00 97.19 111 GLY A O 1
ATOM 844 N N . THR A 1 112 ? 10.789 7.989 -18.358 1.00 98.25 112 THR A N 1
ATOM 845 C CA . THR A 1 112 ? 12.110 8.513 -18.745 1.00 98.25 112 THR A CA 1
ATOM 846 C C . THR A 1 112 ? 13.178 7.421 -18.780 1.00 98.25 112 THR A C 1
ATOM 848 O O . THR A 1 112 ? 13.964 7.356 -19.721 1.00 98.25 112 THR A O 1
ATOM 851 N N . ALA A 1 113 ? 13.197 6.520 -17.794 1.00 98.06 113 ALA A N 1
ATOM 852 C CA . ALA A 1 113 ? 14.135 5.400 -17.782 1.00 98.06 113 ALA A CA 1
ATOM 853 C C . ALA A 1 113 ? 13.890 4.441 -18.957 1.00 98.06 113 ALA A C 1
ATOM 855 O O . ALA A 1 113 ? 14.841 3.977 -19.584 1.00 98.06 113 ALA A O 1
ATOM 856 N N . SER A 1 114 ? 12.625 4.172 -19.290 1.00 98.06 114 SER A N 1
ATOM 857 C CA . SER A 1 114 ? 12.277 3.322 -20.433 1.00 98.06 114 SER A CA 1
ATOM 858 C C . SER A 1 114 ? 12.681 3.960 -21.759 1.00 98.06 114 SER A C 1
ATOM 860 O O . SER A 1 114 ? 13.200 3.262 -22.625 1.00 98.06 114 SER A O 1
ATOM 862 N N . GLU A 1 115 ? 12.495 5.271 -21.909 1.00 97.81 115 GLU A N 1
ATOM 863 C CA . GLU A 1 115 ? 12.934 6.023 -23.086 1.00 97.81 115 GLU A CA 1
ATOM 864 C C . GLU A 1 115 ? 14.462 6.007 -23.231 1.00 97.81 115 GLU A C 1
ATOM 866 O O . GLU A 1 115 ? 14.970 5.735 -24.318 1.00 97.81 115 GLU A O 1
ATOM 871 N N . LEU A 1 116 ? 15.201 6.202 -22.133 1.00 97.94 116 LEU A N 1
ATOM 872 C CA . LEU A 1 116 ? 16.663 6.122 -22.128 1.00 97.94 116 LEU A CA 1
ATOM 873 C C . LEU A 1 116 ? 17.146 4.720 -22.505 1.00 97.94 116 LEU A C 1
ATOM 875 O O . LEU A 1 116 ? 18.040 4.581 -23.334 1.00 97.94 116 LEU A O 1
ATOM 879 N N . VAL A 1 117 ? 16.534 3.667 -21.958 1.00 98.31 117 VAL A N 1
ATOM 880 C CA . VAL A 1 117 ? 16.869 2.290 -22.348 1.00 98.31 117 VAL A CA 1
ATOM 881 C C . VAL A 1 117 ? 16.546 2.032 -23.816 1.00 98.31 117 VAL A C 1
ATOM 883 O O . VAL A 1 117 ? 17.288 1.332 -24.504 1.00 98.31 117 VAL A O 1
ATOM 886 N N . TRP A 1 118 ? 15.450 2.591 -24.318 1.00 98.12 118 TRP A N 1
ATOM 887 C CA . TRP A 1 118 ? 15.085 2.420 -25.711 1.00 98.12 118 TRP A CA 1
ATOM 888 C C . TRP A 1 118 ? 16.073 3.137 -26.637 1.00 98.12 118 TRP A C 1
ATOM 890 O O . TRP A 1 118 ? 16.511 2.544 -27.612 1.00 98.12 118 TRP A O 1
ATOM 900 N N . ASN A 1 119 ? 16.470 4.371 -26.348 1.00 97.75 119 ASN A N 1
ATOM 901 C CA . ASN A 1 119 ? 17.259 5.162 -27.294 1.00 97.75 119 ASN A CA 1
ATOM 902 C C . ASN A 1 119 ? 18.776 5.025 -27.096 1.00 97.75 119 ASN A C 1
ATOM 904 O O . ASN A 1 119 ? 19.510 4.946 -28.077 1.00 97.75 119 ASN A O 1
ATOM 908 N N . GLU A 1 120 ? 19.241 4.926 -25.851 1.00 97.62 120 GLU A N 1
ATOM 909 C CA . GLU A 1 120 ? 20.658 5.084 -25.493 1.00 97.62 120 GLU A CA 1
ATOM 910 C C . GLU A 1 120 ? 21.336 3.776 -25.057 1.00 97.62 120 GLU A C 1
ATOM 912 O O . GLU A 1 120 ? 22.559 3.728 -24.898 1.00 97.62 120 GLU A O 1
ATOM 917 N N . TRP A 1 121 ? 20.585 2.683 -24.859 1.00 98.00 121 TRP A N 1
ATOM 918 C CA . TRP A 1 121 ? 21.184 1.412 -24.443 1.00 98.00 121 TRP A CA 1
ATOM 919 C C . TRP A 1 121 ? 21.891 0.710 -25.608 1.00 98.00 121 TRP A C 1
ATOM 921 O O . TRP A 1 121 ? 21.320 -0.070 -26.381 1.00 98.00 121 TRP A O 1
ATOM 931 N N . THR A 1 122 ? 23.177 1.017 -25.721 1.00 98.19 122 THR A N 1
ATOM 932 C CA . THR A 1 122 ? 24.063 0.579 -26.796 1.00 98.19 122 THR A CA 1
ATOM 933 C C . THR A 1 122 ? 25.011 -0.534 -26.342 1.00 98.19 122 THR A C 1
ATOM 935 O O . THR A 1 122 ? 25.156 -0.851 -25.155 1.00 98.19 122 THR A O 1
ATOM 938 N N . GLN A 1 123 ? 25.629 -1.194 -27.315 1.00 97.88 123 GLN A N 1
ATOM 939 C CA . GLN A 1 123 ? 26.737 -2.119 -27.127 1.00 97.88 123 GLN A CA 1
ATOM 940 C C . GLN A 1 123 ? 27.956 -1.608 -27.890 1.00 97.88 123 GLN A C 1
ATOM 942 O O . GLN A 1 123 ? 27.831 -1.053 -28.984 1.00 97.88 123 GLN A O 1
ATOM 947 N N . ARG A 1 124 ? 29.133 -1.809 -27.296 1.00 97.56 124 ARG A N 1
ATOM 948 C CA . ARG A 1 124 ? 30.411 -1.507 -27.931 1.00 97.56 124 ARG A CA 1
ATOM 949 C C . ARG A 1 124 ? 30.664 -2.533 -29.035 1.00 97.56 124 ARG A C 1
ATOM 951 O O . ARG A 1 124 ? 30.707 -3.727 -28.747 1.00 97.56 124 ARG A O 1
ATOM 958 N N . VAL A 1 125 ? 30.848 -2.073 -30.266 1.00 96.94 125 VAL A N 1
ATOM 959 C CA . VAL A 1 125 ? 31.263 -2.890 -31.409 1.00 96.94 125 VAL A CA 1
ATOM 960 C C . VAL A 1 125 ? 32.630 -2.382 -31.846 1.00 96.94 125 VAL A C 1
ATOM 962 O O . VAL A 1 125 ? 32.787 -1.211 -32.184 1.00 96.94 125 VAL A O 1
ATOM 965 N N . VAL A 1 126 ? 33.637 -3.249 -31.766 1.00 96.50 126 VAL A N 1
ATOM 966 C CA . VAL A 1 126 ? 34.980 -2.939 -32.260 1.00 96.50 126 VAL A CA 1
ATOM 967 C C . VAL A 1 126 ? 35.039 -3.372 -33.716 1.00 96.50 126 VAL A C 1
ATOM 969 O O . VAL A 1 126 ? 34.832 -4.543 -34.026 1.00 96.50 126 VAL A O 1
ATOM 972 N N . THR A 1 127 ? 35.283 -2.419 -34.604 1.00 94.94 127 THR A N 1
ATOM 973 C CA . THR A 1 127 ? 35.465 -2.664 -36.037 1.00 94.94 127 THR A CA 1
ATOM 974 C C . THR A 1 127 ? 36.878 -2.264 -36.435 1.00 94.94 127 THR A C 1
ATOM 976 O O . THR A 1 127 ? 37.402 -1.270 -35.927 1.00 94.94 127 THR A O 1
ATOM 979 N N . ALA A 1 128 ? 37.490 -3.012 -37.355 1.00 92.62 128 ALA A N 1
ATOM 980 C CA . ALA A 1 128 ? 38.748 -2.595 -37.964 1.00 92.62 128 ALA A CA 1
ATOM 981 C C . ALA A 1 128 ? 38.548 -1.236 -38.653 1.00 92.62 128 ALA A C 1
ATOM 983 O O . ALA A 1 128 ? 37.562 -1.047 -39.370 1.00 92.62 128 ALA A O 1
ATOM 984 N N . ASN A 1 129 ? 39.441 -0.280 -38.397 1.00 93.31 129 ASN A N 1
ATOM 985 C CA . ASN A 1 129 ? 39.374 1.019 -39.050 1.00 93.31 129 ASN A CA 1
ATOM 986 C C . ASN A 1 129 ? 39.771 0.857 -40.532 1.00 93.31 129 ASN A C 1
ATOM 988 O O . ASN A 1 129 ? 40.868 0.363 -40.798 1.00 93.31 129 ASN A O 1
ATOM 992 N N . PRO A 1 130 ? 38.913 1.244 -41.496 1.00 92.81 130 PRO A N 1
ATOM 993 C CA . PRO A 1 130 ? 39.214 1.081 -42.919 1.00 92.81 130 PRO A CA 1
ATOM 994 C C . PRO A 1 130 ? 40.449 1.871 -43.369 1.00 92.81 130 PRO A C 1
ATOM 996 O O . PRO A 1 130 ? 41.135 1.433 -44.288 1.00 92.81 130 PRO A O 1
ATOM 999 N N . ASP A 1 131 ? 40.747 2.995 -42.711 1.00 95.12 131 ASP A N 1
ATOM 1000 C CA . ASP A 1 131 ? 41.857 3.877 -43.087 1.00 95.12 131 ASP A CA 1
ATOM 1001 C C . ASP A 1 131 ? 43.199 3.444 -42.470 1.00 95.12 131 ASP A C 1
ATOM 1003 O O . ASP A 1 131 ? 44.263 3.784 -42.982 1.00 95.12 131 ASP A O 1
ATOM 1007 N N . ASP A 1 132 ? 43.161 2.703 -41.359 1.00 94.38 132 ASP A N 1
ATOM 1008 C CA . ASP A 1 132 ? 44.350 2.243 -40.638 1.00 94.38 132 ASP A CA 1
ATOM 1009 C C . ASP A 1 132 ? 44.042 0.928 -39.900 1.00 94.38 132 ASP A C 1
ATOM 1011 O O . ASP A 1 132 ? 43.501 0.965 -38.791 1.00 94.38 132 ASP A O 1
ATOM 1015 N N . PRO A 1 133 ? 44.401 -0.241 -40.462 1.00 90.44 133 PRO A N 1
ATOM 1016 C CA . PRO A 1 133 ? 44.072 -1.536 -39.868 1.00 90.44 133 PRO A CA 1
ATOM 1017 C C . PRO A 1 133 ? 44.760 -1.773 -38.515 1.00 90.44 133 PRO A C 1
ATOM 1019 O O . PRO A 1 133 ? 44.372 -2.691 -37.796 1.00 90.44 133 PRO A O 1
ATOM 1022 N N . SER A 1 134 ? 45.758 -0.959 -38.150 1.00 90.38 134 SER A N 1
ATOM 1023 C CA . SER A 1 134 ? 46.410 -1.025 -36.839 1.00 90.38 134 SER A CA 1
ATOM 1024 C C . SER A 1 134 ? 45.609 -0.333 -35.727 1.00 90.38 134 SER A C 1
ATOM 1026 O O . SER A 1 134 ? 45.889 -0.547 -34.546 1.00 90.38 134 SER A O 1
ATOM 1028 N N . ARG A 1 135 ? 44.593 0.472 -36.075 1.00 92.12 135 ARG A N 1
ATOM 1029 C CA . ARG A 1 135 ? 43.733 1.179 -35.117 1.00 92.12 135 ARG A CA 1
ATOM 1030 C C . ARG A 1 135 ? 42.353 0.539 -35.029 1.00 92.12 135 ARG A C 1
ATOM 1032 O O . ARG A 1 135 ? 41.650 0.362 -36.020 1.00 92.12 135 ARG A O 1
ATOM 1039 N N . GLU A 1 136 ? 41.918 0.273 -33.805 1.00 94.50 136 GLU A N 1
ATOM 1040 C CA . GLU A 1 136 ? 40.547 -0.147 -33.525 1.00 94.50 136 GLU A CA 1
ATOM 1041 C C . GLU A 1 136 ? 39.602 1.060 -33.522 1.00 94.50 136 GLU A C 1
ATOM 1043 O O . GLU A 1 136 ? 39.809 2.026 -32.781 1.00 94.50 136 GLU A O 1
ATOM 1048 N N . LYS A 1 137 ? 38.523 0.998 -34.310 1.00 94.81 137 LYS A N 1
ATOM 1049 C CA . LYS A 1 137 ? 37.425 1.964 -34.228 1.00 94.81 137 LYS A CA 1
ATOM 1050 C C . LYS A 1 137 ? 36.356 1.420 -33.283 1.00 94.81 137 LYS A C 1
ATOM 1052 O O . LYS A 1 137 ? 35.869 0.303 -33.456 1.00 94.81 137 LYS A O 1
ATOM 1057 N N . ILE A 1 138 ? 36.007 2.210 -32.270 1.00 96.31 138 ILE A N 1
ATOM 1058 C CA . ILE A 1 138 ? 34.971 1.863 -31.296 1.00 96.31 138 ILE A CA 1
ATOM 1059 C C . ILE A 1 138 ? 33.667 2.539 -31.710 1.00 96.31 138 ILE A C 1
ATOM 1061 O O . ILE A 1 138 ? 33.517 3.744 -31.517 1.00 96.31 138 ILE A O 1
ATOM 1065 N N . ASP A 1 139 ? 32.717 1.756 -32.213 1.00 96.50 139 ASP A N 1
ATOM 1066 C CA . ASP A 1 139 ? 31.378 2.236 -32.541 1.00 96.50 139 ASP A CA 1
ATOM 1067 C C . ASP A 1 139 ? 30.364 1.762 -31.485 1.00 96.50 139 ASP A C 1
ATOM 1069 O O . ASP A 1 139 ? 30.424 0.636 -30.980 1.00 96.50 139 ASP A O 1
ATOM 1073 N N . TYR A 1 140 ? 29.416 2.632 -31.128 1.00 97.56 140 TYR A N 1
ATOM 1074 C CA . TYR A 1 140 ? 28.314 2.305 -30.221 1.00 97.56 140 TYR A CA 1
ATOM 1075 C C . TYR A 1 140 ? 27.046 2.092 -31.035 1.00 97.56 140 TYR A C 1
ATOM 1077 O O . TYR A 1 140 ? 26.494 3.030 -31.607 1.00 97.56 140 TYR A O 1
ATOM 1085 N N . VAL A 1 141 ? 26.576 0.848 -31.077 1.00 97.56 141 VAL A N 1
ATOM 1086 C CA . VAL A 1 141 ? 25.370 0.475 -31.822 1.00 97.56 141 VAL A CA 1
ATOM 1087 C C . VAL A 1 141 ? 24.265 0.127 -30.826 1.00 97.56 141 VAL A C 1
ATOM 1089 O O . VAL A 1 141 ? 24.550 -0.541 -29.826 1.00 97.56 141 VAL A O 1
ATOM 1092 N N . PRO A 1 142 ? 23.006 0.549 -31.045 1.00 97.75 142 PRO A N 1
ATOM 1093 C CA . PRO A 1 142 ? 21.892 0.136 -30.200 1.00 97.75 142 PRO A CA 1
ATOM 1094 C C . PRO A 1 142 ? 21.820 -1.386 -30.070 1.00 97.75 142 PRO A C 1
ATOM 1096 O O . PRO A 1 142 ? 22.016 -2.118 -31.043 1.00 97.75 142 PRO A O 1
ATOM 1099 N N . ARG A 1 143 ? 21.517 -1.875 -28.864 1.00 98.25 143 ARG A N 1
ATOM 1100 C CA . ARG A 1 143 ? 21.301 -3.311 -28.654 1.00 98.25 143 ARG A CA 1
ATOM 1101 C C . ARG A 1 143 ? 20.101 -3.817 -29.466 1.00 98.25 143 ARG A C 1
ATOM 1103 O O . ARG A 1 143 ? 19.219 -3.024 -29.811 1.00 98.25 143 ARG A O 1
ATOM 1110 N N . PRO A 1 144 ? 20.023 -5.131 -29.748 1.00 98.31 144 PRO A N 1
ATOM 1111 C CA . PRO A 1 144 ? 18.880 -5.714 -30.439 1.00 98.31 144 PRO A CA 1
ATOM 1112 C C . PRO A 1 144 ? 17.542 -5.340 -29.789 1.00 98.31 144 PRO A C 1
ATOM 1114 O O . PRO A 1 144 ? 17.428 -5.284 -28.561 1.00 98.31 144 PRO A O 1
ATOM 1117 N N . ILE A 1 145 ? 16.513 -5.138 -30.618 1.00 98.25 145 ILE A N 1
ATOM 1118 C CA . ILE A 1 145 ? 15.193 -4.637 -30.191 1.00 98.25 145 ILE A CA 1
ATOM 1119 C C . ILE A 1 145 ? 14.598 -5.486 -29.060 1.00 98.25 145 ILE A C 1
ATOM 1121 O O . ILE A 1 145 ? 14.046 -4.934 -28.113 1.00 98.25 145 ILE A O 1
ATOM 1125 N N . TYR A 1 146 ? 14.749 -6.813 -29.111 1.00 98.19 146 TYR A N 1
ATOM 1126 C CA . TYR A 1 146 ? 14.199 -7.706 -28.087 1.00 98.19 146 TYR A CA 1
ATOM 1127 C C . TYR A 1 146 ? 14.855 -7.516 -26.709 1.00 98.19 146 TYR A C 1
ATOM 1129 O O . TYR A 1 146 ? 14.158 -7.596 -25.701 1.00 98.19 146 TYR A O 1
ATOM 1137 N N . GLN A 1 147 ? 16.162 -7.217 -26.644 1.00 98.19 147 GLN A N 1
ATOM 1138 C CA . GLN A 1 147 ? 16.845 -6.955 -25.371 1.00 98.19 147 GLN A CA 1
ATOM 1139 C C . GLN A 1 147 ? 16.306 -5.667 -24.754 1.00 98.19 147 GLN A C 1
ATOM 1141 O O . GLN A 1 147 ? 15.899 -5.654 -23.593 1.00 98.19 147 GLN A O 1
ATOM 1146 N N . ARG A 1 148 ? 16.251 -4.594 -25.552 1.00 98.25 148 ARG A N 1
ATOM 1147 C CA . ARG A 1 148 ? 15.713 -3.296 -25.127 1.00 98.25 148 ARG A CA 1
ATOM 1148 C C . ARG A 1 148 ? 14.263 -3.407 -24.678 1.00 98.25 148 ARG A C 1
ATOM 1150 O O . ARG A 1 148 ? 13.932 -2.941 -23.597 1.00 98.25 148 ARG A O 1
ATOM 1157 N N . ALA A 1 149 ? 13.420 -4.071 -25.469 1.00 98.25 149 ALA A N 1
ATOM 1158 C CA . ALA A 1 149 ? 12.018 -4.292 -25.137 1.00 98.25 149 ALA A CA 1
ATOM 1159 C C . ALA A 1 149 ? 11.855 -5.055 -23.817 1.00 98.25 149 ALA A C 1
ATOM 1161 O O . ALA A 1 149 ? 11.030 -4.666 -22.993 1.00 98.25 149 ALA A O 1
ATOM 1162 N N . ALA A 1 150 ? 12.666 -6.093 -23.584 1.00 98.25 150 ALA A N 1
ATOM 1163 C CA . ALA A 1 150 ? 12.650 -6.836 -22.329 1.00 98.25 150 ALA A CA 1
ATOM 1164 C C . ALA A 1 150 ? 13.034 -5.950 -21.132 1.00 98.25 150 ALA A C 1
ATOM 1166 O O . ALA A 1 150 ? 12.336 -5.959 -20.117 1.00 98.25 150 ALA A O 1
ATOM 1167 N N . LEU A 1 151 ? 14.094 -5.142 -21.255 1.00 98.06 151 LEU A N 1
ATOM 1168 C CA . LEU A 1 151 ? 14.534 -4.256 -20.175 1.00 98.06 151 LEU A CA 1
ATOM 1169 C C . LEU A 1 151 ? 13.529 -3.122 -19.905 1.00 98.06 151 LEU A C 1
ATOM 1171 O O . LEU A 1 151 ? 13.195 -2.872 -18.748 1.00 98.06 151 LEU A O 1
ATOM 1175 N N . CYS A 1 152 ? 12.978 -2.486 -20.945 1.00 98.31 152 CYS A N 1
ATOM 1176 C CA . CYS A 1 152 ? 11.882 -1.520 -20.801 1.00 98.31 152 CYS A CA 1
ATOM 1177 C C . CYS A 1 152 ? 10.661 -2.164 -20.129 1.00 98.31 152 CYS A C 1
ATOM 1179 O O . CYS A 1 152 ? 10.085 -1.588 -19.210 1.00 98.31 152 CYS A O 1
ATOM 1181 N N . GLY A 1 153 ? 10.287 -3.379 -20.544 1.00 98.19 153 GLY A N 1
ATOM 1182 C CA . GLY A 1 153 ? 9.189 -4.132 -19.940 1.00 98.19 153 GLY A CA 1
ATOM 1183 C C . GLY A 1 153 ? 9.407 -4.384 -18.448 1.00 98.19 153 GLY A C 1
ATOM 1184 O O . GLY A 1 153 ? 8.490 -4.175 -17.654 1.00 98.19 153 GLY A O 1
ATOM 1185 N N . PHE A 1 154 ? 10.628 -4.755 -18.051 1.00 98.44 154 PHE A N 1
ATOM 1186 C CA . PHE A 1 154 ? 10.996 -4.921 -16.644 1.00 98.44 154 PHE A CA 1
ATOM 1187 C C . PHE A 1 154 ? 10.872 -3.613 -15.850 1.00 98.44 154 PHE A C 1
ATOM 1189 O O . PHE A 1 154 ? 10.289 -3.613 -14.767 1.00 98.44 154 PHE A O 1
ATOM 1196 N N . ILE A 1 155 ? 11.361 -2.494 -16.396 1.00 98.06 155 ILE A N 1
ATOM 1197 C CA . ILE A 1 155 ? 11.270 -1.170 -15.759 1.00 98.06 155 ILE A CA 1
ATOM 1198 C C . ILE A 1 155 ? 9.805 -0.764 -15.564 1.00 98.06 155 ILE A C 1
ATOM 1200 O O . ILE A 1 155 ? 9.411 -0.399 -14.456 1.00 98.06 155 ILE A O 1
ATOM 1204 N N . ILE A 1 156 ? 8.981 -0.893 -16.610 1.00 97.50 156 ILE A N 1
ATOM 1205 C CA . ILE A 1 156 ? 7.549 -0.573 -16.559 1.00 97.50 156 ILE A CA 1
ATOM 1206 C C . ILE A 1 156 ? 6.833 -1.438 -15.525 1.00 97.50 156 ILE A C 1
ATOM 1208 O O . ILE A 1 156 ? 6.113 -0.916 -14.672 1.00 97.50 156 ILE A O 1
ATOM 1212 N N . PHE A 1 157 ? 7.054 -2.752 -15.561 1.00 98.00 157 PHE A N 1
ATOM 1213 C CA . PHE A 1 157 ? 6.436 -3.670 -14.612 1.00 98.00 157 PHE A CA 1
ATOM 1214 C C . PHE A 1 157 ? 6.871 -3.378 -13.171 1.00 98.00 157 PHE A C 1
ATOM 1216 O O . PHE A 1 157 ? 6.030 -3.355 -12.273 1.00 98.00 157 PHE A O 1
ATOM 1223 N N . GLY A 1 158 ? 8.156 -3.086 -12.951 1.00 97.25 158 GLY A N 1
ATOM 1224 C CA . GLY A 1 158 ? 8.685 -2.681 -11.650 1.00 97.25 158 GLY A CA 1
ATOM 1225 C C . GLY A 1 158 ? 8.025 -1.406 -11.119 1.00 97.25 158 GLY A C 1
ATOM 1226 O O . GLY A 1 158 ? 7.594 -1.372 -9.965 1.00 97.25 158 GLY A O 1
ATOM 1227 N N . GLY A 1 159 ? 7.862 -0.387 -11.969 1.00 95.56 159 GLY A N 1
ATOM 1228 C CA . GLY A 1 159 ? 7.161 0.853 -11.623 1.00 95.56 159 GLY A CA 1
ATOM 1229 C C . GLY A 1 159 ? 5.694 0.620 -11.246 1.00 95.56 159 GLY A C 1
ATOM 1230 O O . GLY A 1 159 ? 5.236 1.090 -10.201 1.00 95.56 159 GLY A O 1
ATOM 1231 N N . VAL A 1 160 ? 4.965 -0.169 -12.044 1.00 96.69 160 VAL A N 1
ATOM 1232 C CA . VAL A 1 160 ? 3.562 -0.534 -11.769 1.00 96.69 160 VAL A CA 1
ATOM 1233 C C . VAL A 1 160 ? 3.439 -1.335 -10.471 1.00 96.69 160 VAL A C 1
ATOM 1235 O O . VAL A 1 160 ? 2.564 -1.044 -9.654 1.00 96.69 160 VAL A O 1
ATOM 1238 N N . ALA A 1 161 ? 4.322 -2.310 -10.243 1.00 96.94 161 ALA A N 1
ATOM 1239 C CA . ALA A 1 161 ? 4.334 -3.111 -9.022 1.00 96.94 161 ALA A CA 1
ATOM 1240 C C . ALA A 1 161 ? 4.606 -2.251 -7.777 1.00 96.94 161 ALA A C 1
ATOM 1242 O O . ALA A 1 161 ? 3.927 -2.410 -6.761 1.00 96.94 161 ALA A O 1
ATOM 1243 N N . CYS A 1 162 ? 5.540 -1.299 -7.865 1.00 95.69 162 CYS A N 1
ATOM 1244 C CA . CYS A 1 162 ? 5.826 -0.349 -6.791 1.00 95.69 162 CYS A CA 1
ATOM 1245 C C . CYS A 1 162 ? 4.598 0.519 -6.464 1.00 95.69 162 CYS A C 1
ATOM 1247 O O . CYS A 1 162 ? 4.176 0.597 -5.306 1.00 95.69 162 CYS A O 1
ATOM 1249 N N . ALA A 1 163 ? 3.956 1.096 -7.486 1.00 94.81 163 ALA A N 1
ATOM 1250 C CA . ALA A 1 163 ? 2.740 1.887 -7.310 1.00 94.81 163 ALA A CA 1
ATOM 1251 C C . ALA A 1 163 ? 1.601 1.056 -6.690 1.00 94.81 163 ALA A C 1
ATOM 1253 O O . ALA A 1 163 ? 0.966 1.492 -5.727 1.00 94.81 163 ALA A O 1
ATOM 1254 N N . ALA A 1 164 ? 1.376 -0.168 -7.179 1.00 95.31 164 ALA A N 1
ATOM 1255 C CA . ALA A 1 164 ? 0.391 -1.090 -6.616 1.00 95.31 164 ALA A CA 1
ATOM 1256 C C . ALA A 1 164 ? 0.687 -1.420 -5.142 1.00 95.31 164 ALA A C 1
ATOM 1258 O O . ALA A 1 164 ? -0.231 -1.444 -4.321 1.00 95.31 164 ALA A O 1
ATOM 1259 N N . GLY A 1 165 ? 1.961 -1.604 -4.784 1.00 93.94 165 GLY A N 1
ATOM 1260 C CA . GLY A 1 165 ? 2.402 -1.789 -3.402 1.00 93.94 165 GLY A CA 1
ATOM 1261 C C . GLY A 1 165 ? 2.012 -0.619 -2.494 1.00 93.94 165 GLY A C 1
ATOM 1262 O O . GLY A 1 165 ? 1.441 -0.839 -1.424 1.00 93.94 165 GLY A O 1
ATOM 1263 N N . LEU A 1 166 ? 2.229 0.623 -2.939 1.00 93.31 166 LEU A N 1
ATOM 1264 C CA . LEU A 1 166 ? 1.823 1.823 -2.195 1.00 93.31 166 LEU A CA 1
ATOM 1265 C C . LEU A 1 166 ? 0.303 1.878 -1.979 1.00 93.31 166 LEU A C 1
ATOM 1267 O O . LEU A 1 166 ? -0.158 2.137 -0.863 1.00 93.31 166 LEU A O 1
ATOM 1271 N N . PHE A 1 167 ? -0.488 1.569 -3.012 1.00 93.31 167 PHE A N 1
ATOM 1272 C CA . PHE A 1 167 ? -1.947 1.503 -2.887 1.00 93.31 167 PHE A CA 1
ATOM 1273 C C . PHE A 1 167 ? -2.406 0.405 -1.930 1.00 93.31 167 PHE A C 1
ATOM 1275 O O . PHE A 1 167 ? -3.329 0.630 -1.147 1.00 93.31 167 PHE A O 1
ATOM 1282 N N . LEU A 1 168 ? -1.757 -0.761 -1.941 1.00 93.81 168 LEU A N 1
ATOM 1283 C CA . LEU A 1 168 ? -2.070 -1.843 -1.010 1.00 93.81 168 LEU A CA 1
ATOM 1284 C C . LEU A 1 168 ? -1.773 -1.439 0.435 1.00 93.81 168 LEU A C 1
ATOM 1286 O O . LEU A 1 168 ? -2.623 -1.637 1.300 1.00 93.81 168 LEU A O 1
ATOM 1290 N N . VAL A 1 169 ? -0.622 -0.818 0.707 1.00 92.38 169 VAL A N 1
ATOM 1291 C CA . VAL A 1 169 ? -0.297 -0.318 2.054 1.00 92.38 169 VAL A CA 1
ATOM 1292 C C . VAL A 1 169 ? -1.342 0.696 2.526 1.00 92.38 169 VAL A C 1
ATOM 1294 O O . VAL A 1 169 ? -1.819 0.607 3.664 1.00 92.38 169 VAL A O 1
ATOM 1297 N N . ARG A 1 170 ? -1.766 1.606 1.640 1.00 93.38 170 ARG A N 1
ATOM 1298 C CA . ARG A 1 170 ? -2.831 2.578 1.921 1.00 93.38 170 ARG A CA 1
ATOM 1299 C C . ARG A 1 170 ? -4.168 1.899 2.227 1.00 93.38 170 ARG A C 1
ATOM 1301 O O . ARG A 1 170 ? -4.807 2.230 3.221 1.00 93.38 170 ARG A O 1
ATOM 1308 N N . ALA A 1 171 ? -4.581 0.946 1.396 1.00 93.81 171 ALA A N 1
ATOM 1309 C CA . ALA A 1 171 ? -5.855 0.242 1.533 1.00 93.81 171 ALA A CA 1
ATOM 1310 C C . ALA A 1 171 ? -5.911 -0.687 2.759 1.00 93.81 171 ALA A C 1
ATOM 1312 O O . ALA A 1 171 ? -6.988 -1.133 3.146 1.00 93.81 171 ALA A O 1
ATOM 1313 N N . ARG A 1 172 ? -4.761 -1.015 3.363 1.00 95.56 172 ARG A N 1
ATOM 1314 C CA . ARG A 1 172 ? -4.669 -1.935 4.508 1.00 95.56 172 ARG A CA 1
ATOM 1315 C C . ARG A 1 172 ? -4.404 -1.284 5.841 1.00 95.56 172 ARG A C 1
ATOM 1317 O O . ARG A 1 172 ? -4.534 -1.964 6.854 1.00 95.56 172 ARG A O 1
ATOM 1324 N N . THR A 1 173 ? -4.040 -0.014 5.864 1.00 95.56 173 THR A N 1
ATOM 1325 C CA . THR A 1 173 ? -3.748 0.665 7.122 1.00 95.56 173 THR A CA 1
ATOM 1326 C C . THR A 1 173 ? -5.021 1.342 7.629 1.00 95.56 173 THR A C 1
ATOM 1328 O O . THR A 1 173 ? -5.600 2.189 6.946 1.00 95.56 173 THR A O 1
ATOM 1331 N N . VAL A 1 174 ? -5.474 0.909 8.805 1.00 96.50 174 VAL A N 1
ATOM 1332 C CA . VAL A 1 174 ? -6.685 1.390 9.478 1.00 96.50 174 VAL A CA 1
ATOM 1333 C C . VAL A 1 174 ? -6.420 2.770 10.055 1.00 96.50 174 VAL A C 1
ATOM 1335 O O . VAL A 1 174 ? -5.382 3.000 10.670 1.00 96.50 174 VAL A O 1
ATOM 1338 N N . THR A 1 175 ? -7.369 3.673 9.853 1.00 95.62 175 THR A N 1
ATOM 1339 C CA . THR A 1 175 ? -7.333 5.053 10.346 1.00 95.62 175 THR A CA 1
ATOM 1340 C C . THR A 1 175 ? -8.313 5.276 11.471 1.00 95.62 175 THR A C 1
ATOM 1342 O O . THR A 1 175 ? -8.025 6.022 12.400 1.00 95.62 175 THR A O 1
ATOM 1345 N N . ARG A 1 176 ? -9.473 4.624 11.388 1.00 95.81 176 ARG A N 1
ATOM 1346 C CA . ARG A 1 176 ? -10.561 4.800 12.337 1.00 95.81 176 ARG A CA 1
ATOM 1347 C C . ARG A 1 176 ? -11.320 3.494 12.513 1.00 95.81 176 ARG A C 1
ATOM 1349 O O . ARG A 1 176 ? -11.628 2.827 11.525 1.00 95.81 176 ARG A O 1
ATOM 1356 N N . LEU A 1 177 ? -11.637 3.157 13.759 1.00 96.25 177 LEU A N 1
ATOM 1357 C CA . LEU A 1 177 ? -12.588 2.102 14.103 1.00 96.25 177 LEU A CA 1
ATOM 1358 C C . LEU A 1 177 ? -13.716 2.715 14.923 1.00 96.25 177 LEU A C 1
ATOM 1360 O O . LEU A 1 177 ? -13.471 3.394 15.921 1.00 96.25 177 LEU A O 1
ATOM 1364 N N . VAL A 1 178 ? -14.952 2.463 14.505 1.00 94.88 178 VAL A N 1
ATOM 1365 C CA . VAL A 1 178 ? -16.154 2.883 15.233 1.00 94.88 178 VAL A CA 1
ATOM 1366 C C . VAL A 1 178 ? -16.972 1.639 15.540 1.00 94.88 178 VAL A C 1
ATOM 1368 O O . VAL A 1 178 ? -17.373 0.936 14.615 1.00 94.88 178 VAL A O 1
ATOM 1371 N N . LEU A 1 179 ? -17.199 1.361 16.824 1.00 93.38 179 LEU A N 1
ATOM 1372 C CA . LEU A 1 179 ? -18.113 0.305 17.257 1.00 93.38 179 LEU A CA 1
ATOM 1373 C C . LEU A 1 179 ? -19.530 0.871 17.361 1.00 93.38 179 LEU A C 1
ATOM 1375 O O . LEU A 1 179 ? -19.722 1.935 17.944 1.00 93.38 179 LEU A O 1
ATOM 1379 N N . ARG A 1 180 ? -20.516 0.156 16.817 1.00 91.81 180 ARG A N 1
ATOM 1380 C CA . ARG A 1 180 ? -21.946 0.469 16.922 1.00 91.81 180 ARG A CA 1
ATOM 1381 C C . ARG A 1 180 ? -22.709 -0.813 17.235 1.00 91.81 180 ARG A C 1
ATOM 1383 O O . ARG A 1 180 ? -23.085 -1.557 16.337 1.00 91.81 180 ARG A O 1
ATOM 1390 N N . GLY A 1 181 ? -22.887 -1.102 18.523 1.00 91.44 181 GLY A N 1
ATOM 1391 C CA . GLY A 1 181 ? -23.473 -2.369 18.964 1.00 91.44 181 GLY A CA 1
ATOM 1392 C C . GLY A 1 181 ? -22.624 -3.561 18.512 1.00 91.44 181 GLY A C 1
ATOM 1393 O O . GLY A 1 181 ? -21.477 -3.701 18.941 1.00 91.44 181 GLY A O 1
ATOM 1394 N N . ASN A 1 182 ? -23.185 -4.401 17.639 1.00 94.06 182 ASN A N 1
ATOM 1395 C CA . ASN A 1 182 ? -22.497 -5.563 17.072 1.00 94.06 182 ASN A CA 1
ATOM 1396 C C . ASN A 1 182 ? -21.746 -5.248 15.764 1.00 94.06 182 ASN A C 1
ATOM 1398 O O . ASN A 1 182 ? -21.054 -6.119 15.253 1.00 94.06 182 ASN A O 1
ATOM 1402 N N . ASP A 1 183 ? -21.822 -4.022 15.245 1.00 95.44 183 ASP A N 1
ATOM 1403 C CA . ASP A 1 183 ? -21.158 -3.633 14.001 1.00 95.44 183 ASP A CA 1
ATOM 1404 C C . ASP A 1 183 ? -19.889 -2.815 14.251 1.00 95.44 183 ASP A C 1
ATOM 1406 O O . ASP A 1 183 ? -19.782 -2.025 15.193 1.00 95.44 183 ASP A O 1
ATOM 1410 N N . VAL A 1 184 ? -18.913 -2.979 13.363 1.00 95.44 184 VAL A N 1
ATOM 1411 C CA . VAL A 1 184 ? -17.648 -2.247 13.343 1.00 95.44 184 VAL A CA 1
ATOM 1412 C C . VAL A 1 184 ? -17.502 -1.556 12.003 1.00 95.44 184 VAL A C 1
ATOM 1414 O O . VAL A 1 184 ? -17.422 -2.196 10.959 1.00 95.44 184 VAL A O 1
ATOM 1417 N N . THR A 1 185 ? -17.404 -0.232 12.026 1.00 95.50 185 THR A N 1
ATOM 1418 C CA . THR A 1 185 ? -17.004 0.532 10.844 1.00 95.50 185 THR A CA 1
ATOM 1419 C C . THR A 1 185 ? -15.486 0.642 10.811 1.00 95.50 185 THR A C 1
ATOM 1421 O O . THR A 1 185 ? -14.883 1.264 11.688 1.00 95.50 185 THR A O 1
ATOM 1424 N N . ILE A 1 186 ? -14.876 0.033 9.799 1.00 96.19 186 ILE A N 1
ATOM 1425 C CA . ILE A 1 186 ? -13.441 0.047 9.536 1.00 96.19 186 ILE A CA 1
ATOM 1426 C C . ILE A 1 186 ? -13.167 1.085 8.455 1.00 96.19 186 ILE A C 1
ATOM 1428 O O . ILE A 1 186 ? -13.522 0.875 7.295 1.00 96.19 186 ILE A O 1
ATOM 1432 N N . SER A 1 187 ? -12.500 2.174 8.822 1.00 95.75 187 SER A N 1
ATOM 1433 C CA . SER A 1 187 ? -11.993 3.145 7.855 1.00 95.75 187 SER A CA 1
ATOM 1434 C C . SER A 1 187 ? -10.491 2.976 7.676 1.00 95.75 187 SER A C 1
ATOM 1436 O O . SER A 1 187 ? -9.738 2.778 8.631 1.00 95.75 187 SER A O 1
ATOM 1438 N N . THR A 1 188 ? -10.051 3.073 6.434 1.00 95.75 188 THR A N 1
ATOM 1439 C CA . THR A 1 188 ? -8.663 2.993 5.988 1.00 95.75 188 THR A CA 1
ATOM 1440 C C . THR A 1 188 ? -8.247 4.305 5.335 1.00 95.75 188 THR A C 1
ATOM 1442 O O . THR A 1 188 ? -9.074 5.170 5.045 1.00 95.75 188 THR A O 1
ATOM 1445 N N . TRP A 1 189 ? -6.957 4.472 5.038 1.00 90.56 189 TRP A N 1
ATOM 1446 C CA . TRP A 1 189 ? -6.498 5.641 4.275 1.00 90.56 189 TRP A CA 1
ATOM 1447 C C . TRP A 1 189 ? -7.069 5.678 2.856 1.00 90.56 189 TRP A C 1
ATOM 1449 O O . TRP A 1 189 ? -7.120 6.739 2.230 1.00 90.56 189 TRP A O 1
ATOM 1459 N N . GLY A 1 190 ? -7.428 4.513 2.312 1.00 87.94 190 GLY A N 1
ATOM 1460 C CA . GLY A 1 190 ? -8.011 4.379 0.979 1.00 87.94 190 GLY A CA 1
ATOM 1461 C C . GLY A 1 190 ? -9.428 4.937 0.886 1.00 87.94 190 GLY A C 1
ATOM 1462 O O . GLY A 1 190 ? -9.858 5.302 -0.206 1.00 87.94 190 GLY A O 1
ATOM 1463 N N . ASP A 1 191 ? -10.125 5.050 2.015 1.00 91.19 191 ASP A N 1
ATOM 1464 C CA . ASP A 1 191 ? -11.539 5.386 2.023 1.00 91.19 191 ASP A CA 1
ATOM 1465 C C . ASP A 1 191 ? -11.753 6.879 1.768 1.00 91.19 191 ASP A C 1
ATOM 1467 O O . ASP A 1 191 ? -11.483 7.756 2.592 1.00 91.19 191 ASP A O 1
ATOM 1471 N N . TRP A 1 192 ? -12.249 7.180 0.571 1.00 75.75 192 TRP A N 1
ATOM 1472 C CA . TRP A 1 192 ? -12.598 8.532 0.165 1.00 75.75 192 TRP A CA 1
ATOM 1473 C C . TRP A 1 192 ? -13.869 8.995 0.895 1.00 75.75 192 TRP A C 1
ATOM 1475 O O . TRP A 1 192 ? -14.872 8.280 0.925 1.00 75.75 192 TRP A O 1
ATOM 1485 N N . ARG A 1 193 ? -13.849 10.214 1.455 1.00 77.25 193 ARG A N 1
ATOM 1486 C CA . ARG A 1 193 ? -14.996 10.857 2.139 1.00 77.25 193 ARG A CA 1
ATOM 1487 C C . ARG A 1 193 ? -15.526 10.103 3.369 1.00 77.25 193 ARG A C 1
ATOM 1489 O O . ARG A 1 193 ? -16.722 10.135 3.637 1.00 77.25 193 ARG A O 1
ATOM 1496 N N . GLY A 1 194 ? -14.652 9.424 4.113 1.00 70.00 194 GLY A N 1
ATOM 1497 C CA . GLY A 1 194 ? -15.027 8.801 5.390 1.00 70.00 194 GLY A CA 1
ATOM 1498 C C . GLY A 1 194 ? -15.966 7.598 5.259 1.00 70.00 194 GLY A C 1
ATOM 1499 O O . GLY A 1 194 ? -16.589 7.203 6.241 1.00 70.00 194 GLY A O 1
ATOM 1500 N N . ARG A 1 195 ? -16.071 7.009 4.062 1.00 83.25 195 ARG A N 1
ATOM 1501 C CA . ARG A 1 195 ? -16.848 5.789 3.828 1.00 83.25 195 ARG A CA 1
ATOM 1502 C C . ARG A 1 195 ? -16.052 4.572 4.290 1.00 83.25 195 ARG A C 1
ATOM 1504 O O . ARG A 1 195 ? -15.346 3.966 3.494 1.00 83.25 195 ARG A O 1
ATOM 1511 N N . GLY A 1 196 ? -16.141 4.246 5.574 1.00 91.19 196 GLY A N 1
ATOM 1512 C CA . GLY A 1 196 ? -15.604 2.990 6.090 1.00 91.19 196 GLY A CA 1
ATOM 1513 C C . GLY A 1 196 ? -16.438 1.787 5.642 1.00 91.19 196 GLY A C 1
ATOM 1514 O O . GLY A 1 196 ? -17.590 1.922 5.225 1.00 91.19 196 GLY A O 1
ATOM 1515 N N . ARG A 1 197 ? -15.861 0.590 5.747 1.00 94.31 197 ARG A N 1
ATOM 1516 C CA . ARG A 1 197 ? -16.591 -0.672 5.588 1.00 94.31 197 ARG A CA 1
ATOM 1517 C C . ARG A 1 197 ? -17.228 -1.060 6.910 1.00 94.31 197 ARG A C 1
ATOM 1519 O O . ARG A 1 197 ? -16.522 -1.162 7.907 1.00 94.31 197 ARG A O 1
ATOM 1526 N N . VAL A 1 198 ? -18.531 -1.306 6.906 1.00 95.50 198 VAL A N 1
ATOM 1527 C CA . VAL A 1 198 ? -19.239 -1.851 8.067 1.00 95.50 198 VAL A CA 1
ATOM 1528 C C . VAL A 1 198 ? -19.133 -3.370 8.024 1.00 95.50 198 VAL A C 1
ATOM 1530 O O . VAL A 1 198 ? -19.414 -3.982 6.995 1.00 95.50 198 VAL A O 1
ATOM 1533 N N . VAL A 1 199 ? -18.668 -3.965 9.115 1.00 96.31 199 VAL A N 1
ATOM 1534 C CA . VAL A 1 199 ? -18.532 -5.410 9.274 1.00 96.31 199 VAL A CA 1
ATOM 1535 C C . VAL A 1 199 ? -18.979 -5.793 10.672 1.00 96.31 199 VAL A C 1
ATOM 1537 O O . VAL A 1 199 ? -18.671 -5.093 11.631 1.00 96.31 199 VAL A O 1
ATOM 1540 N N . GLU A 1 200 ? -19.654 -6.926 10.803 1.00 96.44 200 GLU A N 1
ATOM 1541 C CA . GLU A 1 200 ? -20.023 -7.462 12.106 1.00 96.44 200 GLU A CA 1
ATOM 1542 C C . GLU A 1 200 ? -18.776 -7.739 12.970 1.00 96.44 200 GLU A C 1
ATOM 1544 O O . GLU A 1 200 ? -17.780 -8.320 12.521 1.00 96.44 200 GLU A O 1
ATOM 1549 N N . LYS A 1 201 ? -18.829 -7.340 14.242 1.00 96.44 201 LYS A N 1
ATOM 1550 C CA . LYS A 1 201 ? -17.750 -7.475 15.227 1.00 96.44 201 LYS A CA 1
ATOM 1551 C C . LYS A 1 201 ? -17.324 -8.927 15.409 1.00 96.44 201 LYS A C 1
ATOM 1553 O O . LYS A 1 201 ? -16.134 -9.184 15.554 1.00 96.44 201 LYS A O 1
ATOM 1558 N N . GLN A 1 202 ? -18.262 -9.870 15.346 1.00 96.31 202 GLN A N 1
ATOM 1559 C CA . GLN A 1 202 ? -17.988 -11.305 15.488 1.00 96.31 202 GLN A CA 1
ATOM 1560 C C . GLN A 1 202 ? -17.102 -11.856 14.360 1.00 96.31 202 GLN A C 1
ATOM 1562 O O . GLN A 1 202 ? -16.313 -12.774 14.576 1.00 96.31 202 GLN A O 1
ATOM 1567 N N . LEU A 1 203 ? -17.168 -11.252 13.170 1.00 97.00 203 LEU A N 1
ATOM 1568 C CA . LEU A 1 203 ? -16.330 -11.602 12.019 1.00 97.00 203 LEU A CA 1
ATOM 1569 C C . LEU A 1 203 ? -14.951 -10.936 12.069 1.00 97.00 203 LEU A C 1
ATOM 1571 O O . LEU A 1 203 ? -14.111 -11.170 11.197 1.00 97.00 203 LEU A O 1
ATOM 1575 N N . CYS A 1 204 ? -14.709 -10.094 13.070 1.00 97.44 204 CYS A N 1
ATOM 1576 C CA . CYS A 1 204 ? -13.502 -9.306 13.203 1.00 97.44 204 CYS A CA 1
ATOM 1577 C C . CYS A 1 204 ? -12.698 -9.778 14.422 1.00 97.44 204 CYS A C 1
ATOM 1579 O O . CYS A 1 204 ? -13.128 -9.700 15.571 1.00 97.44 204 CYS A O 1
ATOM 1581 N N . THR A 1 205 ? -11.472 -10.229 14.182 1.00 96.50 205 THR A N 1
ATOM 1582 C CA . THR A 1 205 ? -10.543 -10.650 15.234 1.00 96.50 205 THR A CA 1
ATOM 1583 C C . THR A 1 205 ? -9.382 -9.674 15.303 1.00 96.50 205 THR A C 1
ATOM 1585 O O . THR A 1 205 ? -8.655 -9.478 14.328 1.00 96.50 205 THR A O 1
ATOM 1588 N N . ILE A 1 206 ? -9.206 -9.041 16.462 1.00 96.00 206 ILE A N 1
ATOM 1589 C CA . ILE A 1 206 ? -8.037 -8.209 16.720 1.00 96.00 206 ILE A CA 1
ATOM 1590 C C . ILE A 1 206 ? -6.956 -9.057 17.388 1.00 96.00 206 ILE A C 1
ATOM 1592 O O . ILE A 1 206 ? -7.213 -9.788 18.340 1.00 96.00 206 ILE A O 1
ATOM 1596 N N . GLN A 1 207 ? -5.740 -8.987 16.863 1.00 94.69 207 GLN A N 1
ATOM 1597 C CA . GLN A 1 207 ? -4.590 -9.712 17.387 1.00 94.69 207 GLN A CA 1
ATOM 1598 C C . GLN A 1 207 ? -3.468 -8.724 17.697 1.00 94.69 207 GLN A C 1
ATOM 1600 O O . GLN A 1 207 ? -3.262 -7.742 16.972 1.00 94.69 207 GLN A O 1
ATOM 1605 N N . GLY A 1 208 ? -2.737 -8.992 18.781 1.00 91.06 208 GLY A N 1
ATOM 1606 C CA . GLY A 1 208 ? -1.468 -8.318 19.032 1.00 91.06 208 GLY A CA 1
ATOM 1607 C C . GLY A 1 208 ? -0.528 -8.541 17.848 1.00 91.06 208 GLY A C 1
ATOM 1608 O O . GLY A 1 208 ? -0.484 -9.639 17.291 1.00 91.06 208 GLY A O 1
ATOM 1609 N N . GLY A 1 209 ? 0.184 -7.493 17.429 1.00 81.25 209 GLY A N 1
ATOM 1610 C CA . GLY A 1 209 ? 1.228 -7.632 16.421 1.00 81.25 209 GLY A CA 1
ATOM 1611 C C . GLY A 1 209 ? 2.320 -8.594 16.888 1.00 81.25 209 GLY A C 1
ATOM 1612 O O . GLY A 1 209 ? 2.428 -8.911 18.075 1.00 81.25 209 GLY A O 1
ATOM 1613 N N . ASN A 1 210 ? 3.139 -9.049 15.943 1.00 80.06 210 ASN A N 1
ATOM 1614 C CA . ASN A 1 210 ? 4.306 -9.868 16.255 1.00 80.06 210 ASN A CA 1
ATOM 1615 C C . ASN A 1 210 ? 5.177 -9.154 17.310 1.00 80.06 210 ASN A C 1
ATOM 1617 O O . ASN A 1 210 ? 5.296 -7.928 17.267 1.00 80.06 210 ASN A O 1
ATOM 1621 N N . SER A 1 211 ? 5.783 -9.893 18.242 1.00 72.12 211 SER A N 1
ATOM 1622 C CA . SER A 1 211 ? 6.545 -9.333 19.375 1.00 72.12 211 SER A CA 1
ATOM 1623 C C . SER A 1 211 ? 7.649 -8.363 18.937 1.00 72.12 211 SER A C 1
ATOM 1625 O O . SER A 1 211 ? 7.927 -7.394 19.635 1.00 72.12 211 SER A O 1
ATOM 1627 N N . ALA A 1 212 ? 8.194 -8.557 17.732 1.00 79.44 212 ALA A N 1
ATOM 1628 C CA . ALA A 1 212 ? 9.174 -7.670 17.108 1.00 79.44 212 ALA A CA 1
ATOM 1629 C C . ALA A 1 212 ? 8.662 -6.242 16.815 1.00 79.44 212 ALA A C 1
ATOM 1631 O O . ALA A 1 212 ? 9.467 -5.349 16.565 1.00 79.44 212 ALA A O 1
ATOM 1632 N N . ARG A 1 213 ? 7.342 -6.004 16.804 1.00 84.25 213 ARG A N 1
ATOM 1633 C CA . ARG A 1 213 ? 6.737 -4.684 16.561 1.00 84.25 213 ARG A CA 1
ATOM 1634 C C . ARG A 1 213 ? 5.606 -4.422 17.548 1.00 84.25 213 ARG A C 1
ATOM 1636 O O . ARG A 1 213 ? 4.424 -4.588 17.245 1.00 84.25 213 ARG A O 1
ATOM 1643 N N . ALA A 1 214 ? 5.982 -3.969 18.742 1.00 88.94 214 ALA A N 1
ATOM 1644 C CA . ALA A 1 214 ? 5.036 -3.584 19.789 1.00 88.94 214 ALA A CA 1
ATOM 1645 C C . ALA A 1 214 ? 4.079 -2.451 19.361 1.00 88.94 214 ALA A C 1
ATOM 1647 O O . ALA A 1 214 ? 2.988 -2.341 19.910 1.00 88.94 214 ALA A O 1
ATOM 1648 N N . GLU A 1 215 ? 4.446 -1.658 18.351 1.00 94.94 215 GLU A N 1
ATOM 1649 C CA . GLU A 1 215 ? 3.673 -0.513 17.846 1.00 94.94 215 GLU A CA 1
ATOM 1650 C C . GLU A 1 215 ? 2.525 -0.883 16.899 1.00 94.94 215 GLU A C 1
ATOM 1652 O O . GLU A 1 215 ? 1.812 -0.009 16.404 1.00 94.94 215 GLU A O 1
ATOM 1657 N N . GLU A 1 216 ? 2.340 -2.169 16.610 1.00 94.50 216 GLU A N 1
ATOM 1658 C CA . GLU A 1 216 ? 1.367 -2.621 15.623 1.00 94.50 216 GLU A CA 1
ATOM 1659 C C . GLU A 1 216 ? 0.402 -3.646 16.207 1.00 94.50 216 GLU A C 1
ATOM 1661 O O . GLU A 1 216 ? 0.731 -4.458 17.078 1.00 94.50 216 GLU A O 1
ATOM 1666 N N . MET A 1 217 ? -0.819 -3.612 15.693 1.00 96.38 217 MET A N 1
ATOM 1667 C CA . MET A 1 217 ? -1.821 -4.653 15.854 1.00 96.38 217 MET A CA 1
ATOM 1668 C C . MET A 1 217 ? -2.367 -5.029 14.485 1.00 96.38 217 MET A C 1
ATOM 1670 O O . MET A 1 217 ? -2.303 -4.254 13.527 1.00 96.38 217 MET A O 1
ATOM 1674 N N . THR A 1 218 ? -2.905 -6.237 14.383 1.00 96.44 218 THR A N 1
ATOM 1675 C CA . THR A 1 218 ? -3.552 -6.693 13.155 1.00 96.44 218 THR A CA 1
ATOM 1676 C C . THR A 1 218 ? -5.023 -6.942 13.407 1.00 96.44 218 THR A C 1
ATOM 1678 O O . THR A 1 218 ? -5.378 -7.654 14.344 1.00 96.44 218 THR A O 1
ATOM 1681 N N . LEU A 1 219 ? -5.866 -6.382 12.547 1.00 97.12 219 LEU A N 1
ATOM 1682 C CA . LEU A 1 219 ? -7.293 -6.659 12.502 1.00 97.12 21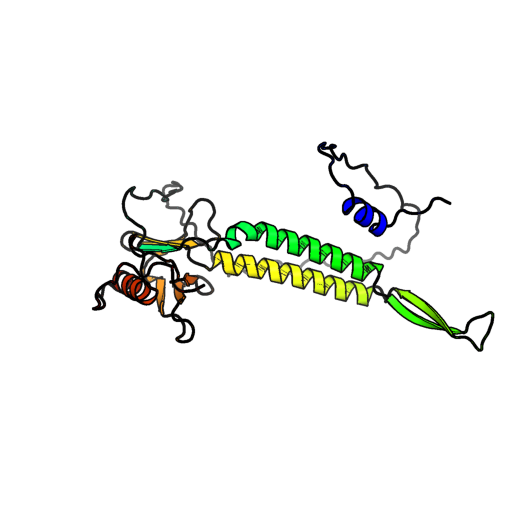9 LEU A CA 1
ATOM 1683 C C . LEU A 1 219 ? -7.549 -7.624 11.342 1.00 97.12 219 LEU A C 1
ATOM 1685 O O . LEU A 1 219 ? -7.294 -7.309 10.178 1.00 97.12 219 LEU A O 1
ATOM 1689 N N . ASN A 1 220 ? -8.002 -8.826 11.661 1.00 97.12 220 ASN A N 1
ATOM 1690 C CA . ASN A 1 220 ? -8.347 -9.846 10.687 1.00 97.12 220 ASN A CA 1
ATOM 1691 C C . ASN A 1 220 ? -9.869 -9.910 10.539 1.00 97.12 220 ASN A C 1
ATOM 1693 O O . ASN A 1 220 ? -10.584 -9.970 11.535 1.00 97.12 220 ASN A O 1
ATOM 1697 N N . VAL A 1 221 ? -10.351 -9.890 9.300 1.00 97.38 221 VAL A N 1
ATOM 1698 C CA . VAL A 1 221 ? -11.781 -9.872 8.982 1.00 97.38 221 VAL A CA 1
ATOM 1699 C C . VAL A 1 221 ? -12.105 -11.113 8.165 1.00 97.38 221 VAL A C 1
ATOM 1701 O O . VAL A 1 221 ? -11.525 -11.322 7.098 1.00 97.38 221 VAL A O 1
ATOM 1704 N N . VAL A 1 222 ? -13.019 -11.945 8.661 1.00 97.12 222 VAL A N 1
ATOM 1705 C CA . VAL A 1 222 ? -13.434 -13.178 7.983 1.00 97.12 222 VAL A CA 1
ATOM 1706 C C . VAL A 1 222 ? -14.004 -12.842 6.600 1.00 97.12 222 VAL A C 1
ATOM 1708 O O . VAL A 1 222 ? -14.763 -11.893 6.432 1.00 97.12 222 VAL A O 1
ATOM 1711 N N . GLY A 1 223 ? -13.590 -13.600 5.583 1.00 95.81 223 GLY A N 1
ATOM 1712 C CA . GLY A 1 223 ? -14.004 -13.387 4.191 1.00 95.81 223 GLY A CA 1
ATOM 1713 C C . GLY A 1 223 ? -13.240 -12.286 3.445 1.00 95.81 223 GLY A C 1
ATOM 1714 O O . GLY A 1 223 ? -13.327 -12.211 2.219 1.00 95.81 223 GLY A O 1
ATOM 1715 N N . VAL A 1 224 ? -12.426 -11.474 4.129 1.00 95.62 224 VAL A N 1
ATOM 1716 C CA . VAL A 1 224 ? -11.550 -10.490 3.482 1.00 95.62 224 VAL A CA 1
ATOM 1717 C C . VAL A 1 224 ? -10.144 -11.071 3.363 1.00 95.62 224 VAL A C 1
ATOM 1719 O O . VAL A 1 224 ? -9.513 -11.448 4.346 1.00 95.62 224 VAL A O 1
ATOM 1722 N N . ARG A 1 225 ? -9.610 -11.139 2.139 1.00 94.62 225 ARG A N 1
ATOM 1723 C CA . ARG A 1 225 ? -8.233 -11.609 1.916 1.00 94.62 225 ARG A CA 1
ATOM 1724 C C . ARG A 1 225 ? -7.260 -10.687 2.642 1.00 94.62 225 ARG A C 1
ATOM 1726 O O . ARG A 1 225 ? -7.320 -9.492 2.400 1.00 94.62 225 ARG A O 1
ATOM 1733 N N . GLY A 1 226 ? -6.309 -11.215 3.414 1.00 93.12 226 GLY A N 1
ATOM 1734 C CA . GLY A 1 226 ? -5.232 -10.454 4.070 1.00 93.12 226 GLY A CA 1
ATOM 1735 C C . GLY A 1 226 ? -5.673 -9.671 5.315 1.00 93.12 226 GLY A C 1
ATOM 1736 O O . GLY A 1 226 ? -6.859 -9.476 5.546 1.00 93.12 226 GLY A O 1
ATOM 1737 N N . ARG A 1 227 ? -4.710 -9.177 6.097 1.00 95.94 227 ARG A N 1
ATOM 1738 C CA . ARG A 1 227 ? -4.968 -8.501 7.381 1.00 95.94 227 ARG A CA 1
ATOM 1739 C C . ARG A 1 227 ? -4.942 -6.983 7.232 1.00 95.94 227 ARG A C 1
ATOM 1741 O O . ARG A 1 227 ? -4.226 -6.451 6.382 1.00 95.94 227 ARG A O 1
ATOM 1748 N N . TYR A 1 228 ? -5.715 -6.298 8.059 1.00 96.88 228 TYR A N 1
ATOM 1749 C CA . TYR A 1 228 ? -5.621 -4.858 8.242 1.00 96.88 228 TYR A CA 1
ATOM 1750 C C . TYR A 1 228 ? -4.573 -4.544 9.309 1.00 96.88 228 TYR A C 1
ATOM 1752 O O . TYR A 1 228 ? -4.459 -5.248 10.313 1.00 96.88 228 TYR A O 1
ATOM 1760 N N . ARG A 1 229 ? -3.798 -3.488 9.086 1.00 96.06 229 ARG A N 1
ATOM 1761 C CA . ARG A 1 229 ? -2.764 -3.010 10.001 1.00 96.06 229 ARG A CA 1
ATOM 1762 C C . ARG A 1 229 ? -3.327 -1.860 10.822 1.00 96.06 229 ARG A C 1
ATOM 1764 O O . ARG A 1 229 ? -3.799 -0.877 10.257 1.00 96.06 229 ARG A O 1
ATOM 1771 N N . VAL A 1 230 ? -3.254 -1.986 12.137 1.00 96.88 230 VAL A N 1
ATOM 1772 C CA . VAL A 1 230 ? -3.673 -0.975 13.109 1.00 96.88 230 VAL A CA 1
ATOM 1773 C C . VAL A 1 230 ? -2.402 -0.437 13.761 1.00 96.88 230 VAL A C 1
ATOM 1775 O O . VAL A 1 230 ? -1.667 -1.191 14.398 1.00 96.88 230 VAL A O 1
ATOM 1778 N N . SER A 1 231 ? -2.095 0.841 13.544 1.00 95.75 231 SER A N 1
ATOM 1779 C CA . SER A 1 231 ? -0.894 1.471 14.104 1.00 95.75 231 SER A CA 1
ATOM 1780 C C . SER A 1 231 ? -1.201 2.057 15.479 1.00 95.75 231 SER A C 1
ATOM 1782 O O . SER A 1 231 ? -2.183 2.769 15.643 1.00 95.75 231 SER A O 1
ATOM 1784 N N . LEU A 1 232 ? -0.386 1.758 16.481 1.00 96.19 232 LEU A N 1
ATOM 1785 C CA . LEU A 1 232 ? -0.603 2.239 17.847 1.00 96.19 232 LEU A CA 1
ATOM 1786 C C . LEU A 1 232 ? 0.122 3.560 18.126 1.00 96.19 232 LEU A C 1
ATOM 1788 O O . LEU A 1 232 ? -0.195 4.242 19.096 1.00 96.19 232 LEU A O 1
ATOM 1792 N N . LYS A 1 233 ? 1.093 3.927 17.284 1.00 94.94 233 LYS A N 1
ATOM 1793 C CA . LYS A 1 233 ? 1.870 5.157 17.433 1.00 94.94 233 LYS A CA 1
ATOM 1794 C C . LYS A 1 233 ? 1.017 6.373 17.072 1.00 94.94 233 LYS A C 1
ATOM 1796 O O . LYS A 1 233 ? 0.494 6.450 15.962 1.00 94.94 233 LYS A O 1
ATOM 1801 N N . GLY A 1 234 ? 0.887 7.315 18.009 1.00 94.81 234 GLY A N 1
ATOM 1802 C CA . GLY A 1 234 ? 0.073 8.524 17.829 1.00 94.81 234 GLY A CA 1
ATOM 1803 C C . GLY A 1 234 ? -1.427 8.244 17.679 1.00 94.81 234 GLY A C 1
ATOM 1804 O O . G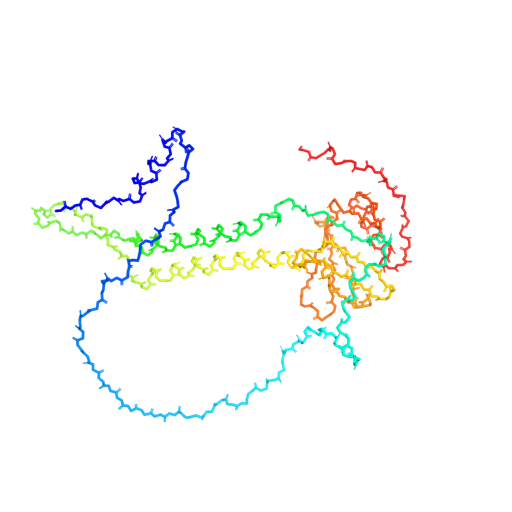LY A 1 234 ? -2.156 9.070 17.129 1.00 94.81 234 GLY A O 1
ATOM 1805 N N . ALA A 1 235 ? -1.881 7.064 18.106 1.00 96.62 235 ALA A N 1
ATOM 1806 C CA . ALA A 1 235 ? -3.288 6.706 18.101 1.00 96.62 235 ALA A CA 1
ATOM 1807 C C . ALA A 1 235 ? -3.985 7.162 19.390 1.00 96.62 235 ALA A C 1
ATOM 1809 O O . ALA A 1 235 ? -3.369 7.287 20.450 1.00 96.62 235 ALA A O 1
ATOM 1810 N N . SER A 1 236 ? -5.292 7.373 19.299 1.00 96.38 236 SER A N 1
ATOM 1811 C CA . SER A 1 236 ? -6.172 7.652 20.427 1.00 96.38 236 SER A CA 1
ATOM 1812 C C . SER A 1 236 ? -7.247 6.574 20.546 1.00 96.38 236 SER A C 1
ATOM 1814 O O . SER A 1 236 ? -7.667 5.980 19.549 1.00 96.38 236 SER A O 1
ATOM 1816 N N . VAL A 1 237 ? -7.680 6.305 21.780 1.00 96.00 237 VAL A N 1
ATOM 1817 C CA . VAL A 1 237 ? -8.789 5.389 22.081 1.00 96.00 237 VAL A CA 1
ATOM 1818 C C . VAL A 1 237 ? -9.898 6.174 22.763 1.00 96.00 237 VAL A C 1
ATOM 1820 O O . VAL A 1 237 ? -9.647 6.826 23.775 1.00 96.00 237 VAL A O 1
ATOM 1823 N N . ASN A 1 238 ? -11.113 6.150 22.208 1.00 94.62 238 ASN A N 1
ATOM 1824 C CA . ASN A 1 238 ? -12.239 6.977 22.668 1.00 94.62 238 ASN A CA 1
ATOM 1825 C C . ASN A 1 238 ? -11.863 8.467 22.806 1.00 94.62 238 ASN A C 1
ATOM 1827 O O . ASN A 1 238 ? -12.211 9.127 23.785 1.00 94.62 238 ASN A O 1
ATOM 1831 N N . GLY A 1 239 ? -11.082 8.983 21.854 1.00 93.94 239 GLY A N 1
ATOM 1832 C CA . GLY A 1 239 ? -10.607 10.370 21.855 1.00 93.94 239 GLY A CA 1
ATOM 1833 C C . GLY A 1 239 ? -9.468 10.680 22.835 1.00 93.94 239 GLY A C 1
ATOM 1834 O O . GLY A 1 239 ? -8.968 11.801 22.821 1.00 93.94 239 GLY A O 1
ATOM 1835 N N . ARG A 1 240 ? -9.005 9.718 23.647 1.00 94.62 240 ARG A N 1
ATOM 1836 C CA . ARG A 1 240 ? -7.869 9.915 24.561 1.00 94.62 240 ARG A CA 1
ATOM 1837 C C . ARG A 1 240 ? -6.564 9.443 23.914 1.00 94.62 240 ARG A C 1
ATOM 1839 O 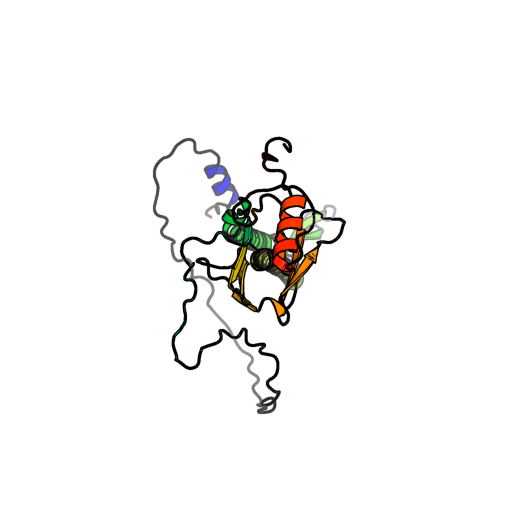O . ARG A 1 240 ? -6.453 8.250 23.614 1.00 94.62 240 ARG A O 1
ATOM 1846 N N . PRO A 1 241 ? -5.588 10.331 23.658 1.00 95.25 241 PRO A N 1
ATOM 1847 C CA . PRO A 1 241 ? -4.265 9.911 23.212 1.00 95.25 241 PRO A CA 1
ATOM 1848 C C . PRO A 1 241 ? -3.548 9.170 24.348 1.00 95.25 241 PRO A C 1
ATOM 1850 O O . PRO A 1 241 ? -3.709 9.510 25.519 1.00 95.25 241 PRO A O 1
ATOM 1853 N N . GLY A 1 242 ? -2.751 8.160 24.010 1.00 93.31 242 GLY A N 1
ATOM 1854 C CA . GLY A 1 242 ? -1.993 7.392 24.996 1.00 93.31 242 GLY A CA 1
ATOM 1855 C C . GLY A 1 242 ? -0.738 6.769 24.401 1.00 93.31 242 GLY A C 1
ATOM 1856 O O . GLY A 1 242 ? -0.561 6.729 23.183 1.00 93.31 242 GLY A O 1
ATOM 1857 N N . GLY A 1 243 ? 0.139 6.258 25.268 1.00 93.81 243 GLY A N 1
ATOM 1858 C CA . GLY A 1 243 ? 1.293 5.478 24.829 1.00 93.81 243 GLY A CA 1
ATOM 1859 C C . GLY A 1 243 ? 0.872 4.191 24.110 1.00 93.81 243 GLY A C 1
ATOM 1860 O O . GLY A 1 243 ? -0.239 3.692 24.287 1.00 93.81 243 GLY A O 1
ATOM 1861 N N . VAL A 1 244 ? 1.784 3.603 23.333 1.00 95.06 244 VAL A N 1
ATOM 1862 C CA . VAL A 1 244 ? 1.542 2.380 22.537 1.00 95.06 244 VAL A CA 1
ATOM 1863 C C . VAL A 1 244 ? 0.890 1.258 23.360 1.00 95.06 244 VAL A C 1
ATOM 1865 O O . VAL A 1 244 ? -0.062 0.621 22.906 1.00 95.06 244 VAL A O 1
ATOM 1868 N N . TRP A 1 245 ? 1.369 1.031 24.586 1.00 93.62 245 TRP A N 1
ATOM 1869 C CA . TRP A 1 245 ? 0.837 0.001 25.482 1.00 93.62 245 TRP A CA 1
ATOM 1870 C C . TRP A 1 245 ? -0.539 0.342 26.056 1.00 93.62 245 TRP A C 1
ATOM 1872 O O . TRP A 1 245 ? -1.369 -0.552 26.213 1.00 93.62 245 TRP A O 1
ATOM 1882 N N . ASP A 1 246 ? -0.803 1.616 26.331 1.00 94.56 246 ASP A N 1
ATOM 1883 C CA . ASP A 1 246 ? -2.094 2.083 26.832 1.00 94.56 246 ASP A CA 1
ATOM 1884 C C . ASP A 1 246 ? -3.164 1.972 25.752 1.00 94.56 246 ASP A C 1
ATOM 1886 O O . ASP A 1 246 ? -4.199 1.348 25.977 1.00 94.56 246 ASP A O 1
ATOM 1890 N N . VAL A 1 247 ? -2.860 2.439 24.537 1.00 95.31 247 VAL A N 1
ATOM 1891 C CA . VAL A 1 247 ? -3.721 2.274 23.358 1.00 95.31 247 VAL A CA 1
ATOM 1892 C C . VAL A 1 247 ? -3.991 0.794 23.098 1.00 95.31 247 VAL A C 1
ATOM 1894 O O . VAL A 1 247 ? -5.144 0.411 22.913 1.00 95.31 247 VAL A O 1
ATOM 1897 N N . ARG A 1 248 ? -2.961 -0.065 23.127 1.00 95.19 248 ARG A N 1
ATOM 1898 C CA . ARG A 1 248 ? -3.118 -1.518 22.938 1.00 95.19 248 ARG A CA 1
ATOM 1899 C C . ARG A 1 248 ? -4.059 -2.128 23.976 1.00 95.19 248 ARG A C 1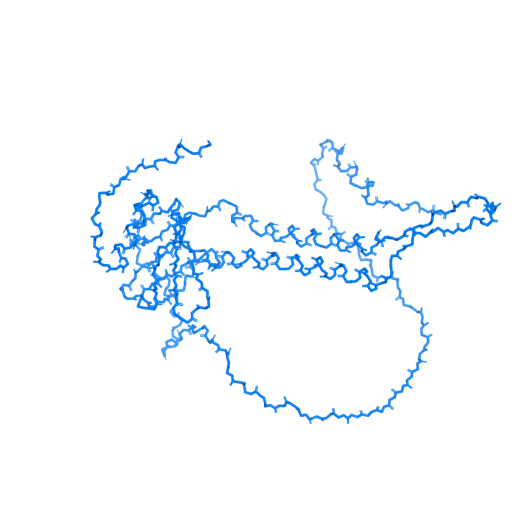
ATOM 1901 O O . ARG A 1 248 ? -4.993 -2.833 23.596 1.00 95.19 248 ARG A O 1
ATOM 1908 N N . ARG A 1 249 ? -3.830 -1.858 25.267 1.00 93.56 249 ARG A N 1
ATOM 1909 C CA . ARG A 1 249 ? -4.671 -2.366 26.365 1.00 93.56 249 ARG A CA 1
ATOM 1910 C C . ARG A 1 249 ? -6.095 -1.839 26.264 1.00 93.56 249 ARG A C 1
ATOM 1912 O O . ARG A 1 249 ? -7.038 -2.609 26.407 1.00 93.56 249 ARG A O 1
ATOM 1919 N N . GLY A 1 250 ? -6.247 -0.553 25.968 1.00 93.56 250 GLY A N 1
ATOM 1920 C CA . GLY A 1 250 ? -7.532 0.090 25.753 1.00 93.56 250 GLY A CA 1
ATOM 1921 C C . GLY A 1 250 ? -8.319 -0.544 24.627 1.00 93.56 250 GLY A C 1
ATOM 1922 O O . GLY A 1 250 ? -9.473 -0.925 24.814 1.00 93.56 250 GLY A O 1
ATOM 1923 N N . LEU A 1 251 ? -7.678 -0.706 23.476 1.00 95.06 251 LEU A N 1
ATOM 1924 C CA . LEU A 1 251 ? -8.295 -1.292 22.300 1.00 95.06 251 LEU A CA 1
ATOM 1925 C C . LEU A 1 251 ? -8.694 -2.750 22.553 1.00 95.06 251 LEU A C 1
ATOM 1927 O O . LEU A 1 251 ? -9.831 -3.120 22.279 1.00 95.06 251 LEU A O 1
ATOM 1931 N N . GLN A 1 252 ? -7.808 -3.561 23.142 1.00 94.44 252 GLN A N 1
ATOM 1932 C CA . GLN A 1 252 ? -8.114 -4.949 23.510 1.00 94.44 252 GLN A CA 1
ATOM 1933 C C . GLN A 1 252 ? -9.232 -5.041 24.554 1.00 94.44 252 GLN A C 1
ATOM 1935 O O . GLN A 1 252 ? -10.116 -5.886 24.421 1.00 94.44 252 GLN A O 1
ATOM 1940 N N . GLY A 1 253 ? -9.234 -4.159 25.555 1.00 92.81 253 GLY A N 1
ATOM 1941 C CA . GLY A 1 253 ? -10.244 -4.154 26.609 1.00 92.81 253 GLY A CA 1
ATOM 1942 C C . GLY A 1 253 ? -11.648 -3.869 26.078 1.00 92.81 253 GLY A C 1
ATOM 1943 O O . GLY A 1 253 ? -12.581 -4.616 26.367 1.00 92.81 253 GLY A O 1
ATOM 1944 N N . HIS A 1 254 ? -11.793 -2.858 25.217 1.00 92.19 254 HIS A N 1
ATOM 1945 C CA . HIS A 1 254 ? -13.071 -2.556 24.560 1.00 92.19 254 HIS A CA 1
ATOM 1946 C C . HIS A 1 254 ? -13.471 -3.626 23.537 1.00 92.19 254 HIS A C 1
ATOM 1948 O O . HIS A 1 254 ? -14.658 -3.906 23.346 1.00 92.19 254 HIS A O 1
ATOM 1954 N N . TRP A 1 255 ? -12.494 -4.242 22.867 1.00 93.25 255 TRP A N 1
ATOM 1955 C CA . TRP A 1 255 ? -12.779 -5.268 21.872 1.00 93.25 255 TRP A CA 1
ATOM 1956 C C . TRP A 1 255 ? -13.324 -6.546 22.510 1.00 93.25 255 TRP A C 1
ATOM 1958 O O . TRP A 1 255 ? -14.371 -7.037 22.087 1.00 93.25 255 TRP A O 1
ATOM 1968 N N . HIS A 1 256 ? -12.657 -7.049 23.551 1.00 91.56 256 HIS A N 1
ATOM 1969 C CA . HIS A 1 256 ? -12.997 -8.314 24.206 1.00 91.56 256 HIS A CA 1
ATOM 1970 C C . HIS A 1 256 ? -13.996 -8.172 25.362 1.00 91.56 256 HIS A C 1
ATOM 1972 O O . HIS A 1 256 ? -14.459 -9.182 25.877 1.00 91.56 256 HIS A O 1
ATOM 1978 N N . GLY A 1 257 ? -14.321 -6.948 25.790 1.00 86.06 257 GLY A N 1
ATOM 1979 C CA . GLY A 1 257 ? -15.197 -6.712 26.943 1.00 86.06 257 GLY A CA 1
ATOM 1980 C C . GLY A 1 257 ? -14.560 -7.078 28.289 1.00 86.06 257 GLY A C 1
ATOM 1981 O O . GLY A 1 257 ? -15.231 -7.050 29.315 1.00 86.06 257 GLY A O 1
ATOM 1982 N N . VAL A 1 258 ? -13.266 -7.409 28.303 1.00 77.31 258 VAL A N 1
ATOM 1983 C CA . VAL A 1 258 ? -12.502 -7.706 29.517 1.00 77.31 258 VAL A CA 1
ATOM 1984 C C . VAL A 1 258 ? -11.651 -6.488 29.837 1.00 77.31 258 VAL A C 1
ATOM 1986 O O . VAL A 1 258 ? -10.695 -6.191 29.123 1.00 77.31 258 VAL A O 1
ATOM 1989 N N . ALA A 1 259 ? -11.980 -5.775 30.913 1.00 64.31 259 ALA A N 1
ATOM 1990 C CA . ALA A 1 259 ? -11.144 -4.684 31.399 1.00 64.31 259 ALA A CA 1
ATOM 1991 C C . ALA A 1 259 ? -9.771 -5.236 31.824 1.00 64.31 259 ALA A C 1
ATOM 1993 O O . ALA A 1 259 ? -9.620 -5.831 32.892 1.00 64.31 259 ALA A O 1
ATOM 1994 N N . LEU A 1 260 ? -8.757 -5.058 30.974 1.00 68.44 260 LEU A N 1
ATOM 1995 C CA . LEU A 1 260 ? -7.376 -5.387 31.312 1.00 68.44 260 LEU A CA 1
ATOM 1996 C C . LEU A 1 260 ? -6.915 -4.434 32.424 1.00 68.44 260 LEU A C 1
ATOM 1998 O O . LEU A 1 260 ? -6.931 -3.217 32.243 1.00 68.44 260 LEU A O 1
ATOM 2002 N N . ARG A 1 261 ? -6.530 -4.973 33.589 1.00 56.88 261 ARG A N 1
ATOM 2003 C CA . ARG A 1 261 ? -6.101 -4.159 34.739 1.00 56.88 261 ARG A CA 1
ATOM 2004 C C . ARG A 1 261 ? -4.855 -3.341 34.377 1.00 56.88 261 ARG A C 1
ATOM 2006 O O . ARG A 1 261 ? -3.835 -3.891 33.968 1.00 56.88 261 ARG A O 1
ATOM 2013 N N . GLY A 1 262 ? -4.938 -2.026 34.552 1.00 65.56 262 GLY A N 1
ATOM 2014 C CA . GLY A 1 262 ? -3.837 -1.094 34.332 1.00 65.56 262 GLY A CA 1
ATOM 2015 C C . GLY A 1 262 ? -4.327 0.349 34.362 1.00 65.56 262 GLY A C 1
ATOM 2016 O O . GLY A 1 262 ? -5.348 0.663 33.756 1.00 65.56 262 GLY A O 1
ATOM 2017 N N . LYS A 1 263 ? -3.623 1.227 35.081 1.00 71.75 263 LYS A N 1
ATOM 2018 C CA . LYS A 1 263 ? -3.919 2.662 35.065 1.00 71.75 263 LYS A CA 1
ATOM 2019 C C . LYS A 1 263 ? -3.458 3.233 33.720 1.00 71.75 263 LYS A C 1
ATOM 2021 O O . LYS A 1 263 ? -2.329 2.968 33.310 1.00 71.75 263 LYS A O 1
ATOM 2026 N N . TRP A 1 264 ? -4.337 3.972 33.047 1.00 71.75 264 TRP A N 1
ATOM 2027 C CA . TRP A 1 264 ? -3.978 4.772 31.877 1.00 71.75 264 TRP A CA 1
ATOM 2028 C C . TRP A 1 264 ? -3.028 5.883 32.310 1.00 71.75 264 TRP A C 1
ATOM 2030 O O . TRP A 1 264 ? -3.327 6.592 33.275 1.00 71.75 264 TRP A O 1
ATOM 2040 N N . VAL A 1 265 ? -1.893 6.022 31.628 1.00 71.62 265 VAL A N 1
ATOM 2041 C CA . VAL A 1 265 ? -0.956 7.114 31.885 1.00 71.62 265 VAL A CA 1
ATOM 2042 C C . VAL A 1 265 ? -1.207 8.179 30.826 1.00 71.62 265 VAL A C 1
ATOM 2044 O O . VAL A 1 265 ? -0.767 8.081 29.683 1.00 71.62 265 VAL A O 1
ATOM 2047 N N . GLU A 1 266 ? -1.983 9.192 31.200 1.00 56.84 266 GLU A N 1
ATOM 2048 C CA . GLU A 1 266 ? -2.186 10.374 30.367 1.00 56.84 266 GLU A CA 1
ATOM 2049 C C . GLU A 1 266 ? -0.861 11.150 30.302 1.00 56.84 266 GLU A C 1
ATOM 2051 O O . GLU A 1 266 ? -0.303 11.504 31.338 1.00 56.84 266 GLU A O 1
ATOM 2056 N N . GLY A 1 267 ? -0.341 11.408 29.097 1.00 50.81 267 GLY A N 1
ATOM 2057 C CA . GLY A 1 267 ? 0.738 12.387 28.928 1.00 50.81 267 GLY A CA 1
ATOM 2058 C C . GLY A 1 267 ? 2.135 11.874 28.578 1.00 50.81 267 GLY A C 1
ATOM 2059 O O . GLY A 1 267 ? 3.105 12.538 28.926 1.00 50.81 267 GLY A O 1
ATOM 2060 N N . ALA A 1 268 ? 2.280 10.791 27.808 1.00 52.69 268 ALA A N 1
ATOM 2061 C CA . ALA A 1 268 ? 3.496 10.648 26.999 1.00 52.69 268 ALA A CA 1
ATOM 2062 C C . ALA A 1 268 ? 3.449 11.690 25.865 1.00 52.69 268 ALA A C 1
ATOM 2064 O O . ALA A 1 268 ? 3.011 11.400 24.750 1.00 52.69 268 ALA A O 1
ATOM 2065 N N . SER A 1 269 ? 3.786 12.940 26.186 1.00 50.00 269 SER A N 1
ATOM 2066 C CA . SER A 1 269 ? 3.954 14.004 25.205 1.00 50.00 269 SER A CA 1
ATOM 2067 C C . SER A 1 269 ? 5.031 13.586 24.200 1.00 50.00 269 SER A C 1
ATOM 2069 O O . SER A 1 269 ? 6.037 12.976 24.550 1.00 50.00 269 SER A O 1
ATOM 2071 N N . GLU A 1 270 ? 4.798 13.898 22.928 1.00 51.06 270 GLU A N 1
ATOM 2072 C CA . GLU A 1 270 ? 5.630 13.590 21.751 1.00 51.06 270 GLU A CA 1
ATOM 2073 C C . GLU A 1 270 ? 7.055 14.212 21.780 1.00 51.06 270 GLU A C 1
ATOM 2075 O O . GLU A 1 270 ? 7.682 14.362 20.736 1.00 51.06 270 GLU A O 1
ATOM 2080 N N . GLY A 1 271 ? 7.577 14.599 22.949 1.00 46.31 271 GLY A N 1
ATOM 2081 C CA . GLY A 1 271 ? 8.749 15.463 23.105 1.00 46.31 271 GLY A CA 1
ATOM 2082 C C . GLY A 1 271 ? 10.118 14.787 23.227 1.00 46.31 271 GLY A C 1
ATOM 2083 O O . GLY A 1 271 ? 11.098 15.512 23.335 1.00 46.31 271 GLY A O 1
ATOM 2084 N N . GLU A 1 272 ? 10.229 13.455 23.215 1.00 40.94 272 GLU A N 1
ATOM 2085 C CA . GLU A 1 272 ? 11.499 12.780 23.563 1.00 40.94 272 GLU A CA 1
ATOM 2086 C C . GLU A 1 272 ? 11.913 11.657 22.594 1.00 40.94 272 GLU A C 1
ATOM 2088 O O . GLU A 1 272 ? 12.474 10.642 22.991 1.00 40.94 272 GLU A O 1
ATOM 2093 N N . TRP A 1 273 ? 11.630 11.824 21.298 1.00 44.50 273 TRP A N 1
ATOM 2094 C CA . TRP A 1 273 ? 12.196 10.978 20.234 1.00 44.50 273 TRP A CA 1
ATOM 2095 C C . TRP A 1 273 ? 12.512 11.827 18.995 1.00 44.50 273 TRP A C 1
ATOM 2097 O O . TRP A 1 273 ? 11.859 11.691 17.957 1.00 44.5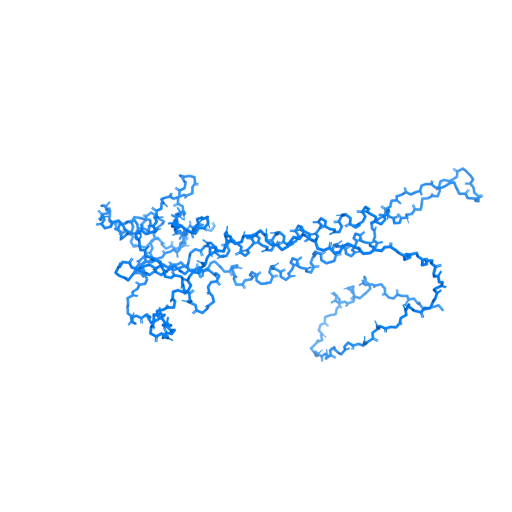0 273 TRP A O 1
ATOM 2107 N N . SER A 1 274 ? 13.470 12.747 19.132 1.00 39.09 274 SER A N 1
ATOM 2108 C CA . SER A 1 274 ? 14.153 13.406 18.008 1.00 39.09 274 SER A CA 1
ATOM 2109 C C . SER A 1 274 ? 15.487 12.732 17.734 1.00 39.09 274 SER A C 1
ATOM 2111 O O . SER A 1 274 ? 16.245 12.596 18.720 1.00 39.09 274 SER A O 1
#

Sequence (274 aa):
MTPSLTLRTLVATAIHAPNARAAPSFALPSVCRYYSQAKPSTRKSTAPLREATRHRKNATNTAVGAGISSDGTILAQGGNTQGDPPLYEVKPPWYIKWMWVLVGTTVIWTGTASELVWNEWTQRVVTANPDDPSREKIDYVPRPIYQRAALCGFIIFGGVACAAGLFLVRARTVTRLVLRGNDVTISTWGDWRGRGRVVEKQLCTIQGGNSARAEEMTLNVVGVRGRYRVSLKGASVNGRPGGVWDVRRGLQGHWHGVALRGKWVEGASEGEWS

pLDDT: mean 77.02, std 23.58, range [32.47, 98.44]

Secondary structure (DSSP, 8-state):
------HHHHHHHHSS----------PPP----------------------------------------TT----------TTPPPSEEEPPPGGGGGHHHHHHHHHHHHHHHHHHHHHH-EEEEEEE-SS-TTSEEEEEEEPPHHHHHHHHHHHHHHHHHHHHHHHHHHHHEEEEEEEETTEEEEEETT-GGG-PEEEEGGGEEEEEPPTT-TTEEEEEETTSSSPEEEE-TTEEETTEE--HHHHHHHHHHHHHS------------S-S--

Foldseek 3Di:
DDDDDDPVNVVVVVVPDDDDPDDDDDDDDDDDDDDDDDDDDDDDDDDDDDDDDDDDDDDDPPPPDPPCPPVNDSPPPPDDPPDFFFQKAADDDPCLVCLVVVLVVLVVVLVVVLVCLQPPQWDWDWDQDPVHNVDTDTDTHRDDPVVSVVVSVVSVVVSVVVNVVSVVLQVQEWGTWHDDPQWIFTDTNNDPPSRGDIDGLVQWDKAQPDPVCLQWIWIGGPPDPDIHIYGQVRMAGRPARAPSVLSVQSSVCVSVVPNDDDDTDRDPPPPPDD